Protein AF-0000000081381578 (afdb_homodimer)

Secondary structure (DSSP, 8-state):
--------TTEEE-TTS-EEEEEEPTT---EEEEEEESSHHHHHHHHHHHHHHHHGGG---SSGGGGGGS-HHHHTTS---HHHHHHHHHHHHHHHHHHHHHHHHHHHHHHHHHHHHSS--S--------------------/--------TTEEE-TTS-EEEEEEPTT---EEEEEEESSHHHHHHHHHHHHHHHHGGG---SSGGGGGGS-HHHHTTS---HHHHHHHHHHHHHHHHHHHHHHHHHHHHHHHHHHHHTT-----------------------

Foldseek 3Di:
DPPPPPDDPQWDADPVGDIDGDDDDPPPDPDQDQDDAPDVVLVQQLVQLLQCLQPNPPGDGPCNVPCVPPPSPVSVVNPDDSVNSSVVSNVSSVVVRVVVVVVVVVVVVVVVVVVVPPVPPDDDPPPCPPPPCPVPPPDPDD/DPPPPPDDPQWDADPVGDIDGDDDDPPPDPDQDQDDAPDVVLVQQLVQLLQCLQPNPPGDGPCNVPCVPPPSPVSVVNPDDSVNSSVVSNVSSVVVRVVVVVVVVVVVVVVVVVVVPVVPPDDDPDPPPPPPCVVPPVDPDD

Structure (mmCIF, N/CA/C/O backbone):
data_AF-0000000081381578-model_v1
#
loop_
_entity.id
_entity.type
_entity.pdbx_description
1 polymer 'Ethylene-responsive transcription factor ERF008'
#
loop_
_atom_site.group_PDB
_atom_site.id
_atom_site.type_symbol
_atom_site.label_atom_id
_atom_site.label_alt_id
_atom_site.label_comp_id
_atom_site.label_asym_id
_atom_site.label_entity_id
_atom_site.label_seq_id
_atom_site.pdbx_PDB_ins_code
_atom_site.Cartn_x
_atom_site.Cartn_y
_atom_site.Cartn_z
_atom_site.occupancy
_atom_site.B_iso_or_equiv
_atom_site.auth_seq_id
_atom_site.auth_comp_id
_atom_site.auth_asym_id
_atom_site.auth_atom_id
_atom_site.pdbx_PDB_model_num
ATOM 1 N N . MET A 1 1 ? -28.719 -23.094 -2.395 1 29.02 1 MET A N 1
ATOM 2 C CA . MET A 1 1 ? -27.625 -22.188 -2.672 1 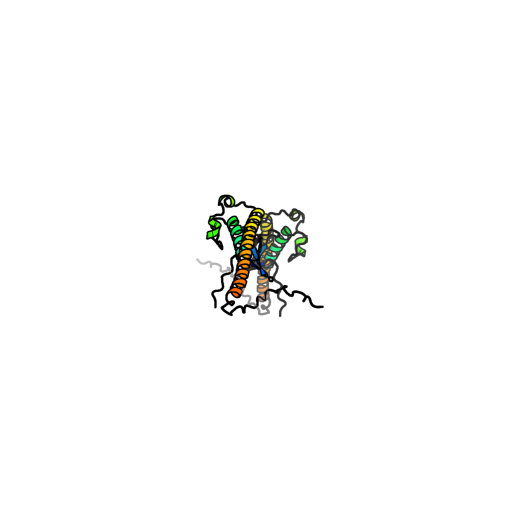29.02 1 MET A CA 1
ATOM 3 C C . MET A 1 1 ? -26.281 -22.922 -2.645 1 29.02 1 MET A C 1
ATOM 5 O O . MET A 1 1 ? -25.969 -23.594 -1.666 1 29.02 1 MET A O 1
ATOM 9 N N . GLU A 1 2 ? -25.859 -23.719 -3.621 1 36.91 2 GLU A N 1
ATOM 10 C CA . GLU A 1 2 ? -24.734 -24.641 -3.717 1 36.91 2 GLU A CA 1
ATOM 11 C C . GLU A 1 2 ? -23.469 -24.031 -3.127 1 36.91 2 GLU A C 1
ATOM 13 O O . GLU A 1 2 ? -23.219 -22.828 -3.27 1 36.91 2 GLU A O 1
ATOM 18 N N . GLY A 1 3 ? -23.031 -24.312 -1.981 1 39.12 3 GLY A N 1
ATOM 19 C CA . GLY A 1 3 ? -22.078 -23.75 -1.04 1 39.12 3 GLY A CA 1
ATOM 20 C C . GLY A 1 3 ? -20.859 -23.156 -1.714 1 39.12 3 GLY A C 1
ATOM 21 O O . GLY A 1 3 ? -20.125 -23.844 -2.418 1 39.12 3 GLY A O 1
ATOM 22 N N . GLY A 1 4 ? -20.891 -21.938 -2.174 1 42.47 4 GLY A N 1
ATOM 23 C CA . GLY A 1 4 ? -20.062 -21.188 -3.094 1 42.47 4 GLY A CA 1
ATOM 24 C C . GLY A 1 4 ? -18.578 -21.344 -2.822 1 42.47 4 GLY A C 1
ATOM 25 O O . GLY A 1 4 ? -18.141 -21.297 -1.67 1 42.47 4 GLY A O 1
ATOM 26 N N . GLU A 1 5 ? -17.906 -22.312 -3.422 1 50.47 5 GLU A N 1
ATOM 27 C CA . GLU A 1 5 ? -16.484 -22.609 -3.309 1 50.47 5 GLU A CA 1
ATOM 28 C C . GLU A 1 5 ? -15.672 -21.359 -2.99 1 50.47 5 GLU A C 1
ATOM 30 O O . GLU A 1 5 ? -15.82 -20.328 -3.65 1 50.47 5 GLU A O 1
ATOM 35 N N . ARG A 1 6 ? -15.492 -21.172 -1.777 1 58.53 6 ARG A N 1
ATOM 36 C CA . ARG A 1 6 ? -14.75 -20.016 -1.268 1 58.53 6 ARG A CA 1
ATOM 37 C C . ARG A 1 6 ? -13.523 -19.734 -2.131 1 58.53 6 ARG A C 1
ATOM 39 O O . ARG A 1 6 ? -12.703 -20.625 -2.371 1 58.53 6 ARG A O 1
ATOM 46 N N . PRO A 1 7 ? -13.57 -18.547 -2.732 1 78.56 7 PRO A N 1
ATOM 47 C CA . PRO A 1 7 ? -12.5 -18.141 -3.639 1 78.56 7 PRO A CA 1
ATOM 48 C C . PRO A 1 7 ? -11.117 -18.234 -3 1 78.56 7 PRO A C 1
ATOM 50 O O . PRO A 1 7 ? -10.977 -18.047 -1.788 1 78.56 7 PRO A O 1
ATOM 53 N N . TRP A 1 8 ? -10.172 -19.062 -3.502 1 92.88 8 TRP A N 1
ATOM 54 C CA . TRP A 1 8 ? -8.766 -19.078 -3.105 1 92.88 8 TRP A CA 1
ATOM 55 C C . TRP A 1 8 ? -8.258 -17.656 -2.861 1 92.88 8 TRP A C 1
ATOM 57 O O . TRP A 1 8 ? -8.633 -16.734 -3.578 1 92.88 8 TRP A O 1
ATOM 67 N N . LYS A 1 9 ? -7.531 -17.562 -1.708 1 94.5 9 LYS A N 1
ATOM 68 C CA . LYS A 1 9 ? -6.926 -16.281 -1.375 1 94.5 9 LYS A CA 1
ATOM 69 C C . LYS A 1 9 ? -5.898 -15.867 -2.424 1 94.5 9 LYS A C 1
ATOM 71 O O . LYS A 1 9 ? -5.141 -16.703 -2.922 1 94.5 9 LYS A O 1
ATOM 76 N N . GLY A 1 10 ? -5.926 -14.523 -2.699 1 96 10 GLY A N 1
ATOM 77 C CA . GLY A 1 10 ? -4.812 -13.938 -3.434 1 96 10 GLY A CA 1
ATOM 78 C C . GLY A 1 10 ? -4.941 -14.102 -4.938 1 96 10 GLY A C 1
ATOM 79 O O . GLY A 1 10 ? -3.996 -13.82 -5.676 1 96 10 GLY A O 1
ATOM 80 N N . ILE A 1 11 ? -6.121 -14.578 -5.363 1 96.56 11 ILE A N 1
ATOM 81 C CA . ILE A 1 11 ? -6.242 -14.812 -6.797 1 96.56 11 ILE A CA 1
ATOM 82 C C . ILE A 1 11 ? -7.5 -14.125 -7.328 1 96.56 11 ILE A C 1
ATOM 84 O O . ILE A 1 11 ? -8.43 -13.844 -6.566 1 96.56 11 ILE A O 1
ATOM 88 N N . ARG A 1 12 ? -7.484 -13.734 -8.516 1 96.25 12 ARG A N 1
ATOM 89 C CA . ARG A 1 12 ? -8.656 -13.211 -9.203 1 96.25 12 ARG A CA 1
ATOM 90 C C . ARG A 1 12 ? -8.695 -13.656 -10.656 1 96.25 12 ARG A C 1
ATOM 92 O O . ARG A 1 12 ? -7.648 -13.906 -11.266 1 96.25 12 ARG A O 1
ATOM 99 N N . MET A 1 13 ? -9.859 -13.711 -11.109 1 94.44 13 MET A N 1
ATOM 100 C CA . MET A 1 13 ? -10.031 -14.086 -12.508 1 94.44 13 MET A CA 1
ATOM 101 C C . MET A 1 13 ? -10.227 -12.852 -13.383 1 94.44 13 MET A C 1
ATOM 103 O O . MET A 1 13 ? -11.039 -11.977 -13.055 1 94.44 13 MET A O 1
ATOM 107 N N . ARG A 1 14 ? -9.438 -12.844 -14.438 1 96.06 14 ARG A N 1
ATOM 108 C CA . ARG A 1 14 ? -9.602 -11.789 -15.438 1 96.06 14 ARG A CA 1
ATOM 109 C C . ARG A 1 14 ? -10.797 -12.078 -16.344 1 96.06 14 ARG A C 1
ATOM 111 O O . ARG A 1 14 ? -11.297 -13.203 -16.375 1 96.06 14 ARG A O 1
ATOM 118 N N . LYS A 1 15 ? -11.227 -11.039 -17.031 1 94.94 15 LYS A N 1
ATOM 119 C CA . LYS A 1 15 ? -12.414 -11.133 -17.875 1 94.94 15 LYS A CA 1
ATOM 120 C C . LYS A 1 15 ? -12.242 -12.211 -18.938 1 94.94 15 LYS A C 1
ATOM 122 O O . LYS A 1 15 ? -13.211 -12.875 -19.312 1 94.94 15 LYS A O 1
ATOM 127 N N . TRP A 1 16 ? -11.094 -12.422 -19.359 1 95.25 16 TRP A N 1
ATOM 128 C CA . TRP A 1 16 ? -10.828 -13.352 -20.453 1 95.25 16 TRP A CA 1
ATOM 129 C C . TRP A 1 16 ? -10.5 -14.742 -19.922 1 95.25 16 TRP A C 1
ATOM 131 O O . TRP A 1 16 ? -10.07 -15.617 -20.672 1 95.25 16 TRP A O 1
ATOM 141 N N . GLY A 1 17 ? -10.492 -15.039 -18.594 1 93.25 17 GLY A N 1
ATOM 142 C CA . GLY A 1 17 ? -10.5 -16.391 -18.062 1 93.25 17 GLY A CA 1
ATOM 143 C C . GLY A 1 17 ? -9.211 -16.766 -17.375 1 93.25 17 GLY A C 1
ATOM 144 O O . GLY A 1 17 ? -9.141 -17.812 -16.703 1 93.25 17 GLY A O 1
ATOM 145 N N . LYS A 1 18 ? -8.258 -15.953 -17.484 1 96.19 18 LYS A N 1
ATOM 146 C CA . LYS A 1 18 ? -7 -16.25 -16.797 1 96.19 18 LYS A CA 1
ATOM 147 C C . LYS A 1 18 ? -7.086 -15.891 -15.312 1 96.19 18 LYS A C 1
ATOM 149 O O . LYS A 1 18 ? -7.852 -15 -14.922 1 96.19 18 LYS A O 1
ATOM 154 N N . TRP A 1 19 ? -6.34 -16.594 -14.578 1 96.94 19 TRP A N 1
ATOM 155 C CA . TRP A 1 19 ? -6.27 -16.375 -13.141 1 96.94 19 TRP A CA 1
ATOM 156 C C . TRP A 1 19 ? -4.973 -15.664 -12.766 1 96.94 19 TRP A C 1
ATOM 158 O O . TRP A 1 19 ? -3.893 -16.047 -13.219 1 96.94 19 TRP A O 1
ATOM 168 N N . VAL A 1 20 ? -5.141 -14.711 -12 1 97.94 20 VAL A N 1
ATOM 169 C CA . VAL A 1 20 ? -3.971 -13.938 -11.594 1 97.94 20 VAL A CA 1
ATOM 170 C C . VAL A 1 20 ? -3.77 -14.055 -10.086 1 97.94 20 VAL A C 1
ATOM 172 O O . VAL A 1 20 ? -4.738 -14.078 -9.328 1 97.94 20 VAL A O 1
ATOM 175 N N . ALA A 1 21 ? -2.496 -14.195 -9.734 1 98.19 21 ALA A N 1
ATOM 176 C CA . ALA A 1 21 ? -2.127 -14.195 -8.32 1 98.19 21 ALA A CA 1
ATOM 177 C C . ALA A 1 21 ? -1.317 -12.953 -7.969 1 98.19 21 ALA A C 1
ATOM 179 O O . ALA A 1 21 ? -0.452 -12.523 -8.734 1 98.19 21 ALA A O 1
ATOM 180 N N . GLU A 1 22 ? -1.631 -12.305 -6.863 1 96 22 GLU A N 1
ATOM 181 C CA . GLU A 1 22 ? -0.909 -11.148 -6.344 1 96 22 GLU A CA 1
ATOM 182 C C . GLU A 1 22 ? -0.953 -11.102 -4.82 1 96 22 GLU A C 1
ATOM 184 O O . GLU A 1 22 ? -1.813 -11.734 -4.199 1 96 22 GLU A O 1
ATOM 189 N N . ILE A 1 23 ? 0.057 -10.445 -4.25 1 92.69 23 ILE A N 1
ATOM 190 C CA . ILE A 1 23 ? 0.079 -10.305 -2.799 1 92.69 23 ILE A CA 1
ATOM 191 C C . ILE A 1 23 ? 0.685 -8.953 -2.42 1 92.69 23 ILE A C 1
ATOM 193 O O . ILE A 1 23 ? 1.605 -8.469 -3.082 1 92.69 23 ILE A O 1
ATOM 197 N N . ARG A 1 24 ? 0.158 -8.406 -1.417 1 86.81 24 ARG A N 1
ATOM 198 C CA . ARG A 1 24 ? 0.747 -7.188 -0.87 1 86.81 24 ARG A CA 1
ATOM 199 C C . ARG A 1 24 ? 1.838 -7.512 0.144 1 86.81 24 ARG A C 1
ATOM 201 O O . ARG A 1 24 ? 1.693 -8.445 0.941 1 86.81 24 ARG A O 1
ATOM 208 N N . GLU A 1 25 ? 3.006 -6.863 -0.066 1 79.25 25 GLU A N 1
ATOM 209 C CA . GLU A 1 25 ? 4.074 -7.035 0.913 1 79.25 25 GLU A CA 1
ATOM 210 C C . GLU A 1 25 ? 3.617 -6.629 2.309 1 79.25 25 GLU A C 1
ATOM 212 O O . GLU A 1 25 ? 3.092 -5.527 2.5 1 79.25 25 GLU A O 1
ATOM 217 N N . PRO A 1 26 ? 3.877 -7.695 3.152 1 68.88 26 PRO A N 1
ATOM 218 C CA . PRO A 1 26 ? 3.498 -7.348 4.523 1 68.88 26 PRO A CA 1
ATOM 219 C C . PRO A 1 26 ? 4.391 -6.266 5.125 1 68.88 26 PRO A C 1
ATOM 221 O O . PRO A 1 26 ? 5.574 -6.172 4.781 1 68.88 26 PRO A O 1
ATOM 224 N N . ASN A 1 27 ? 3.949 -5.473 5.973 1 62.81 27 ASN A N 1
ATOM 225 C CA . ASN A 1 27 ? 4.676 -4.492 6.773 1 62.81 27 ASN A CA 1
ATOM 226 C C . ASN A 1 27 ? 5.191 -3.342 5.918 1 62.81 27 ASN A C 1
ATOM 228 O O . ASN A 1 27 ? 5.984 -2.523 6.383 1 62.81 27 ASN A O 1
ATOM 232 N N . LYS A 1 28 ? 5.223 -3.533 4.613 1 66.25 28 LYS A N 1
ATOM 233 C CA . LYS A 1 28 ? 5.586 -2.361 3.82 1 66.25 28 LYS A CA 1
ATOM 234 C C . LYS A 1 28 ? 4.461 -1.329 3.818 1 66.25 28 LYS A C 1
ATOM 236 O O . LYS A 1 28 ? 3.447 -1.511 3.143 1 66.25 28 LYS A O 1
ATOM 241 N N . ARG A 1 29 ? 4.359 -0.796 4.969 1 64.62 29 ARG A N 1
ATOM 242 C CA . ARG A 1 29 ? 3.344 0.248 5.074 1 64.62 29 ARG A CA 1
ATOM 243 C C . ARG A 1 29 ? 3.639 1.396 4.117 1 64.62 29 ARG A C 1
ATOM 245 O O . ARG A 1 29 ? 4.754 1.916 4.086 1 64.62 29 ARG A O 1
ATOM 252 N N . SER A 1 30 ? 2.699 1.463 3.17 1 77.5 30 SER A N 1
ATOM 253 C CA . SER A 1 30 ? 2.896 2.557 2.225 1 77.5 30 SER A CA 1
ATOM 254 C C . SER A 1 30 ? 2.162 3.814 2.676 1 77.5 30 SER A C 1
ATOM 256 O O . SER A 1 30 ? 2.305 4.879 2.066 1 77.5 30 SER A O 1
ATOM 258 N N . ARG A 1 31 ? 1.486 3.637 3.883 1 86.38 31 ARG A N 1
ATOM 259 C CA . ARG A 1 31 ? 0.701 4.789 4.32 1 86.38 31 ARG A CA 1
ATOM 260 C C . ARG A 1 31 ? 1.474 5.625 5.332 1 86.38 31 ARG A C 1
ATOM 262 O O . ARG A 1 31 ? 2.08 5.086 6.258 1 86.38 31 ARG A O 1
ATOM 269 N N . ILE A 1 32 ? 1.538 6.918 5.117 1 90.31 32 ILE A N 1
ATOM 270 C CA . ILE A 1 32 ? 2.117 7.875 6.055 1 90.31 32 ILE A CA 1
ATOM 271 C C . ILE A 1 32 ? 1.003 8.617 6.789 1 90.31 32 ILE A C 1
ATOM 273 O O . ILE A 1 32 ? 0.157 9.258 6.164 1 90.31 32 ILE A O 1
ATOM 277 N N . TRP A 1 33 ? 1.033 8.383 8.078 1 94.75 33 TRP A N 1
ATOM 278 C CA . TRP A 1 33 ? 0.137 9.141 8.945 1 94.75 33 TRP A CA 1
ATOM 279 C C . TRP A 1 33 ? 0.6 10.586 9.078 1 94.75 33 TRP A C 1
ATOM 281 O O . TRP A 1 33 ? 1.759 10.852 9.406 1 94.75 33 TRP A O 1
ATOM 291 N N . LEU A 1 34 ? -0.304 11.555 8.891 1 97.69 34 LEU A N 1
ATOM 292 C CA . LEU A 1 34 ? 0.104 12.953 8.836 1 97.69 34 LEU A CA 1
ATOM 293 C C . LEU A 1 34 ? -0.538 13.742 9.969 1 97.69 34 LEU A C 1
ATOM 295 O O . LEU A 1 34 ? -0.382 14.969 10.047 1 97.69 34 LEU A O 1
ATOM 299 N N . GLY A 1 35 ? -1.452 13.102 10.828 1 97.31 35 GLY A N 1
ATOM 300 C CA . GLY A 1 35 ? -1.968 13.773 12.008 1 97.31 35 GLY A CA 1
ATOM 301 C C . GLY A 1 35 ? -3.479 13.922 12 1 97.31 35 GLY A C 1
ATOM 302 O O . GLY A 1 35 ? -4.133 13.586 11.008 1 97.31 35 GLY A O 1
ATOM 303 N N . SER A 1 36 ? -3.93 14.344 13.117 1 98.19 36 SER A N 1
ATOM 304 C CA . SER A 1 36 ? -5.336 14.648 13.352 1 98.19 36 SER A CA 1
ATOM 305 C C . SER A 1 36 ? -5.531 16.109 13.727 1 98.19 36 SER A C 1
ATOM 307 O O . SER A 1 36 ? -4.719 16.688 14.453 1 98.19 36 SER A O 1
ATOM 309 N N . TYR A 1 37 ? -6.625 16.641 13.219 1 98.19 37 TYR A N 1
ATOM 310 C CA . TYR A 1 37 ? -6.824 18.078 13.367 1 98.19 37 TYR A CA 1
ATOM 311 C C . TYR A 1 37 ? -8.289 18.406 13.625 1 98.19 37 TYR A C 1
ATOM 313 O O . TYR A 1 37 ? -9.172 17.594 13.328 1 98.19 37 TYR A O 1
ATOM 321 N N . SER A 1 38 ? -8.516 19.625 14.102 1 97.12 38 SER A N 1
ATOM 322 C CA . SER A 1 38 ? -9.867 20.078 14.383 1 97.12 38 SER A CA 1
ATOM 323 C C . SER A 1 38 ? -10.539 20.641 13.133 1 97.12 38 SER A C 1
ATOM 325 O O . SER A 1 38 ? -11.766 20.641 13.023 1 97.12 38 SER A O 1
ATOM 327 N N . THR A 1 39 ? -9.742 21.062 12.141 1 96.5 39 THR A N 1
ATOM 328 C CA . THR A 1 39 ? -10.281 21.719 10.953 1 96.5 39 THR A CA 1
ATOM 329 C C . THR A 1 39 ? -9.836 20.984 9.688 1 96.5 39 THR A C 1
ATOM 331 O O . THR A 1 39 ? -8.703 20.5 9.617 1 96.5 39 THR A O 1
ATOM 334 N N . PRO A 1 40 ? -10.672 20.953 8.688 1 96.69 40 PRO A N 1
ATOM 335 C CA . PRO A 1 40 ? -10.289 20.281 7.441 1 96.69 40 PRO A CA 1
ATOM 336 C C . PRO A 1 40 ? -9.164 21 6.707 1 96.69 40 PRO A C 1
ATOM 338 O O . PRO A 1 40 ? -8.344 20.359 6.039 1 96.69 40 PRO A O 1
ATOM 341 N N . VAL A 1 41 ? -9.109 22.25 6.898 1 96.56 41 VAL A N 1
ATOM 342 C CA . VAL A 1 41 ? -8.078 23.031 6.223 1 96.56 41 VAL A CA 1
ATOM 343 C C . VAL A 1 41 ? -6.699 22.641 6.754 1 96.56 41 VAL A C 1
ATOM 345 O O . VAL A 1 41 ? -5.758 22.469 5.98 1 96.56 41 VAL A O 1
ATOM 348 N N . ALA A 1 42 ? -6.68 22.547 8.062 1 97.88 42 ALA A N 1
ATOM 349 C CA . ALA A 1 42 ? -5.418 22.141 8.672 1 97.88 42 ALA A CA 1
ATOM 350 C C . ALA A 1 42 ? -4.988 20.766 8.172 1 97.88 42 ALA A C 1
ATOM 352 O O . ALA A 1 42 ? -3.826 20.562 7.812 1 97.88 42 ALA A O 1
ATOM 353 N N . ALA A 1 43 ? -5.891 19.875 8.078 1 98.38 43 ALA A N 1
ATOM 354 C CA . ALA A 1 43 ? -5.613 18.531 7.57 1 98.38 43 ALA A CA 1
ATOM 355 C C . ALA A 1 43 ? -5.18 18.594 6.109 1 98.38 43 ALA A C 1
ATOM 357 O O . ALA A 1 43 ? -4.238 17.891 5.711 1 98.38 43 ALA A O 1
ATOM 358 N N . ALA A 1 44 ? -5.812 19.344 5.355 1 97.75 44 ALA A N 1
ATOM 359 C CA . ALA A 1 44 ? -5.508 19.469 3.932 1 97.75 44 ALA A CA 1
ATOM 360 C C . ALA A 1 44 ? -4.117 20.062 3.715 1 97.75 44 ALA A C 1
ATOM 362 O O . ALA A 1 44 ? -3.393 19.641 2.811 1 97.75 44 ALA A O 1
ATOM 363 N N . ARG A 1 45 ? -3.814 20.953 4.543 1 96.56 45 ARG A N 1
ATOM 364 C CA . ARG A 1 45 ? -2.492 21.547 4.41 1 96.56 45 ARG A CA 1
ATOM 365 C C . ARG A 1 45 ? -1.397 20.578 4.816 1 96.56 45 ARG A C 1
ATOM 367 O O . ARG A 1 45 ? -0.316 20.562 4.227 1 96.56 45 ARG A O 1
ATOM 374 N N . ALA A 1 46 ? -1.704 19.875 5.875 1 97.06 46 ALA A N 1
ATOM 375 C CA . ALA A 1 46 ? -0.772 18.797 6.23 1 97.06 46 ALA A CA 1
ATOM 376 C C . ALA A 1 46 ? -0.571 17.844 5.062 1 97.06 46 ALA A C 1
ATOM 378 O O . ALA A 1 46 ? 0.562 17.484 4.73 1 97.06 46 ALA A O 1
ATOM 379 N N . TYR A 1 47 ? -1.581 17.453 4.367 1 97.12 47 TYR A N 1
ATOM 380 C CA . TYR A 1 47 ? -1.532 16.578 3.211 1 97.12 47 TYR A CA 1
ATOM 381 C C . TYR A 1 47 ? -0.72 17.203 2.082 1 97.12 47 TYR A C 1
ATOM 383 O O . TYR A 1 47 ? 0.156 16.547 1.506 1 97.12 47 TYR A O 1
ATOM 391 N N . ASP A 1 48 ? -0.978 18.406 1.835 1 95.19 48 ASP A N 1
ATOM 392 C CA . ASP A 1 48 ? -0.268 19.094 0.763 1 95.19 48 ASP A CA 1
ATOM 393 C C . ASP A 1 48 ? 1.234 19.141 1.032 1 95.19 48 ASP A C 1
ATOM 395 O O . ASP A 1 48 ? 2.039 18.969 0.111 1 95.19 48 ASP A O 1
ATOM 399 N N . THR A 1 49 ? 1.539 19.375 2.234 1 93.38 49 THR A N 1
ATOM 400 C CA . THR A 1 49 ? 2.947 19.406 2.615 1 93.38 49 THR A CA 1
ATOM 401 C C . THR A 1 49 ? 3.621 18.078 2.32 1 93.38 49 THR A C 1
ATOM 403 O O . THR A 1 49 ? 4.707 18.031 1.739 1 93.38 49 THR A O 1
ATOM 406 N N . ALA A 1 50 ? 2.941 17.078 2.686 1 93.25 50 ALA A N 1
ATOM 407 C CA . ALA A 1 50 ? 3.496 15.742 2.441 1 93.25 50 ALA A CA 1
ATOM 408 C C . ALA A 1 50 ? 3.592 15.453 0.946 1 93.25 50 ALA A C 1
ATOM 410 O O . ALA A 1 50 ? 4.605 14.938 0.472 1 93.25 50 ALA A O 1
ATOM 411 N N . VAL A 1 51 ? 2.562 15.828 0.231 1 91.31 51 VAL A N 1
ATOM 412 C CA . VAL A 1 51 ? 2.527 15.586 -1.207 1 91.31 51 VAL A CA 1
ATOM 413 C C . VAL A 1 51 ? 3.686 16.312 -1.885 1 91.31 51 VAL A C 1
ATOM 415 O O . VAL A 1 51 ? 4.336 15.766 -2.777 1 91.31 51 VAL A O 1
ATOM 418 N N . PHE A 1 52 ? 3.873 17.438 -1.452 1 89.31 52 PHE A N 1
ATOM 419 C CA . PHE A 1 52 ? 4.926 18.25 -2.039 1 89.31 52 PHE A CA 1
ATOM 420 C C . PHE A 1 52 ? 6.289 17.594 -1.869 1 89.31 52 PHE A C 1
ATOM 422 O O . PHE A 1 52 ? 7.086 17.547 -2.807 1 89.31 52 PHE A O 1
ATOM 429 N N . PHE A 1 53 ? 6.508 17.047 -0.741 1 88.06 53 PHE A N 1
ATOM 430 C CA . PHE A 1 53 ? 7.801 16.438 -0.469 1 88.06 53 PHE A CA 1
ATOM 431 C C . PHE A 1 53 ? 7.914 15.086 -1.157 1 88.06 53 PHE A C 1
ATOM 433 O O . PHE A 1 53 ? 9.016 14.656 -1.52 1 88.06 53 PHE A O 1
ATOM 440 N N . LEU A 1 54 ? 6.801 14.492 -1.361 1 86.19 54 LEU A N 1
ATOM 441 C CA . LEU A 1 54 ? 6.82 13.164 -1.956 1 86.19 54 LEU A CA 1
ATOM 442 C C . LEU A 1 54 ? 6.879 13.242 -3.477 1 86.19 54 LEU A C 1
ATOM 444 O O . LEU A 1 54 ? 7.508 12.406 -4.129 1 86.19 54 LEU A O 1
ATOM 448 N N . ARG A 1 55 ? 6.164 14.289 -4.07 1 84.19 55 ARG A N 1
ATOM 449 C CA . ARG A 1 55 ? 5.965 14.297 -5.516 1 84.19 55 ARG A CA 1
ATOM 450 C C . ARG A 1 55 ? 6.641 15.508 -6.152 1 84.19 55 ARG A C 1
ATOM 452 O O . ARG A 1 55 ? 6.793 15.57 -7.371 1 84.19 55 ARG A O 1
ATOM 459 N N . GLY A 1 56 ? 6.922 16.438 -5.359 1 80.5 56 GLY A N 1
ATOM 460 C CA . GLY A 1 56 ? 7.656 17.578 -5.867 1 80.5 56 GLY A CA 1
ATOM 461 C C . GLY A 1 56 ? 6.758 18.625 -6.5 1 80.5 56 GLY A C 1
ATOM 462 O O . GLY A 1 56 ? 5.582 18.734 -6.156 1 80.5 56 GLY A O 1
ATOM 463 N N . ARG A 1 57 ? 7.352 19.5 -7.441 1 75.69 57 ARG A N 1
ATOM 464 C CA . ARG A 1 57 ? 6.738 20.703 -7.996 1 75.69 57 ARG A CA 1
ATOM 465 C C . ARG A 1 57 ? 5.559 20.344 -8.898 1 75.69 57 ARG A C 1
ATOM 467 O O . ARG A 1 57 ? 4.629 21.141 -9.047 1 75.69 57 ARG A O 1
ATOM 474 N N . GLY A 1 58 ? 5.5 19.078 -9.312 1 79.38 58 GLY A N 1
ATOM 475 C CA . GLY A 1 58 ? 4.398 18.719 -10.188 1 79.38 58 GLY A CA 1
ATOM 476 C C . GLY A 1 58 ? 3.219 18.125 -9.445 1 79.38 58 GLY A C 1
ATOM 477 O O . GLY A 1 58 ? 2.232 17.703 -10.055 1 79.38 58 GLY A O 1
ATOM 478 N N . ALA A 1 59 ? 3.291 18.297 -8.156 1 84.94 59 ALA A N 1
ATOM 479 C CA . ALA A 1 59 ? 2.248 17.688 -7.344 1 84.94 59 ALA A CA 1
ATOM 480 C C . ALA A 1 59 ? 0.944 18.469 -7.434 1 84.94 59 ALA A C 1
ATOM 482 O O . ALA A 1 59 ? 0.958 19.703 -7.504 1 84.94 59 ALA A O 1
ATOM 483 N N . ARG A 1 60 ? -0.123 17.766 -7.492 1 88.81 60 ARG A N 1
ATOM 484 C CA . ARG A 1 60 ? -1.447 18.375 -7.391 1 88.81 60 ARG A CA 1
ATOM 485 C C . ARG A 1 60 ? -1.839 18.594 -5.934 1 88.81 60 ARG A C 1
ATOM 487 O O . ARG A 1 60 ? -2.01 17.641 -5.18 1 88.81 60 ARG A O 1
ATOM 494 N N . LEU A 1 61 ? -1.956 19.828 -5.609 1 92.81 61 LEU A N 1
ATOM 495 C CA . LEU A 1 61 ? -2.16 20.203 -4.215 1 92.81 61 LEU A CA 1
ATOM 496 C C . LEU A 1 61 ? -3.553 20.781 -4.004 1 92.81 61 LEU A C 1
ATOM 498 O O . LEU A 1 61 ? -4.172 21.281 -4.949 1 92.81 61 LEU A O 1
ATOM 502 N N . ASN A 1 62 ? -4.027 20.672 -2.742 1 95.12 62 ASN A N 1
ATOM 503 C CA . ASN A 1 62 ? -5.273 21.328 -2.367 1 95.12 62 ASN A CA 1
ATOM 504 C C . ASN A 1 62 ? -5.137 22.844 -2.377 1 95.12 62 ASN A C 1
ATOM 506 O O . ASN A 1 62 ? -6.078 23.547 -2.74 1 95.12 62 ASN A O 1
ATOM 510 N N . PHE A 1 63 ? -3.982 23.328 -1.982 1 93.19 63 PHE A N 1
ATOM 511 C CA . PHE A 1 63 ? -3.689 24.75 -1.916 1 93.19 63 PHE A CA 1
ATOM 512 C C . PHE A 1 63 ? -2.402 25.078 -2.664 1 93.19 63 PHE A C 1
ATOM 514 O O . PHE A 1 63 ? -1.398 25.453 -2.051 1 93.19 63 PHE A O 1
ATOM 521 N N . PRO A 1 64 ? -2.406 25.047 -3.955 1 89.44 64 PRO A N 1
ATOM 522 C CA . PRO A 1 64 ? -1.177 25.234 -4.727 1 89.44 64 PRO A CA 1
ATOM 523 C C . PRO A 1 64 ? -0.556 26.625 -4.508 1 89.44 64 PRO A C 1
ATOM 525 O O . PRO A 1 64 ? 0.665 26.766 -4.594 1 89.44 64 PRO A O 1
ATOM 528 N N . GLU A 1 65 ? -1.345 27.562 -4.227 1 85.31 65 GLU A N 1
ATOM 529 C CA . GLU A 1 65 ? -0.868 28.938 -4.09 1 85.31 65 GLU A CA 1
ATOM 530 C C . GLU A 1 65 ? -0.022 29.109 -2.828 1 85.31 65 GLU A C 1
ATOM 532 O O . GLU A 1 65 ? 0.795 30.016 -2.74 1 85.31 65 GLU A O 1
ATOM 537 N N . GLU A 1 66 ? -0.198 28.219 -1.883 1 80.25 66 GLU A N 1
ATOM 538 C CA . GLU A 1 66 ? 0.491 28.344 -0.603 1 80.25 66 GLU A CA 1
ATOM 539 C C . GLU A 1 66 ? 1.866 27.688 -0.645 1 80.25 66 GLU A C 1
ATOM 541 O O . GLU A 1 66 ? 2.723 27.969 0.197 1 80.25 66 GLU A O 1
ATOM 546 N N . MET A 1 67 ? 2.16 26.766 -1.372 1 71 67 MET A N 1
ATOM 547 C CA . MET A 1 67 ? 3.412 26.016 -1.344 1 71 67 MET A CA 1
ATOM 548 C C . MET A 1 67 ? 4.469 26.688 -2.213 1 71 67 MET A C 1
ATOM 550 O O . MET A 1 67 ? 5.637 26.281 -2.201 1 71 67 MET A O 1
ATOM 554 N N . ALA A 1 68 ? 4.133 27.625 -2.861 1 61.19 68 ALA A N 1
ATOM 555 C CA . ALA A 1 68 ? 5.125 28.391 -3.621 1 61.19 68 ALA A CA 1
ATOM 556 C C . ALA A 1 68 ? 6.246 28.875 -2.715 1 61.19 68 ALA A C 1
ATOM 558 O O . ALA A 1 68 ? 7.371 29.109 -3.174 1 61.19 68 ALA A O 1
ATOM 559 N N . ALA A 1 69 ? 6 28.938 -1.405 1 55.97 69 ALA A N 1
ATOM 560 C CA . ALA A 1 69 ? 7.016 29.5 -0.517 1 55.97 69 ALA A CA 1
ATOM 561 C C . ALA A 1 69 ? 7.93 28.406 0.029 1 55.97 69 ALA A C 1
ATOM 563 O O . ALA A 1 69 ? 8.953 28.688 0.652 1 55.97 69 ALA A O 1
ATOM 564 N N . ILE A 1 70 ? 7.48 27.172 0.008 1 56.97 70 ILE A N 1
ATOM 565 C CA . ILE A 1 70 ? 8.305 26.141 0.611 1 56.97 70 ILE A CA 1
ATOM 566 C C . ILE A 1 70 ? 9.578 25.938 -0.212 1 56.97 70 ILE A C 1
ATOM 568 O O . ILE A 1 70 ? 9.523 25.906 -1.444 1 56.97 70 ILE A O 1
ATOM 572 N N . ASP A 1 71 ? 10.672 26.344 0.359 1 53.94 71 ASP A N 1
ATOM 573 C CA . ASP A 1 71 ? 12 26.312 -0.243 1 53.94 71 ASP A CA 1
ATOM 574 C C . ASP A 1 71 ? 12.266 24.953 -0.898 1 53.94 71 ASP A C 1
ATOM 576 O O . ASP A 1 71 ? 12.086 23.906 -0.27 1 53.94 71 ASP A O 1
ATOM 580 N N . GLU A 1 72 ? 12.188 24.922 -2.125 1 53.59 72 GLU A N 1
ATOM 581 C CA . GLU A 1 72 ? 12.516 23.891 -3.107 1 53.59 72 GLU A CA 1
ATOM 582 C C . GLU A 1 72 ? 13.711 23.062 -2.662 1 53.59 72 GLU A C 1
ATOM 584 O O . GLU A 1 72 ? 13.852 21.891 -3.049 1 53.59 72 GLU A O 1
ATOM 589 N N . GLU A 1 73 ? 14.531 23.781 -1.976 1 54.56 73 GLU A N 1
ATOM 590 C CA . GLU A 1 73 ? 15.789 23.078 -1.729 1 54.56 73 GLU A CA 1
ATOM 591 C C . GLU A 1 73 ? 15.578 21.812 -0.92 1 54.56 73 GLU A C 1
ATOM 593 O O . GLU A 1 73 ? 16.312 20.828 -1.083 1 54.56 73 GLU A O 1
ATOM 598 N N . ALA A 1 74 ? 14.719 21.859 0.024 1 52.94 74 ALA A N 1
ATOM 599 C CA . ALA A 1 74 ? 14.57 20.688 0.869 1 52.94 74 ALA A CA 1
ATOM 600 C C . ALA A 1 74 ? 13.945 19.531 0.092 1 52.94 74 ALA A C 1
ATOM 602 O O . ALA A 1 74 ? 14.164 18.359 0.417 1 52.94 74 ALA A O 1
ATOM 603 N N . VAL A 1 75 ? 13.125 19.859 -0.865 1 54.94 75 VAL A N 1
ATOM 604 C CA . VAL A 1 75 ? 12.367 18.859 -1.613 1 54.94 75 VAL A CA 1
ATOM 605 C C . VAL A 1 75 ? 13.281 18.156 -2.611 1 54.94 75 VAL A C 1
ATOM 607 O O . VAL A 1 75 ? 13.094 16.969 -2.898 1 54.94 75 VAL A O 1
ATOM 610 N N . LEU A 1 76 ? 14.188 19 -3.076 1 50.06 76 LEU A N 1
ATOM 611 C CA . LEU A 1 76 ? 14.906 18.562 -4.266 1 50.06 76 LEU A CA 1
ATOM 612 C C . LEU A 1 76 ? 15.57 17.203 -4.027 1 50.06 76 LEU A C 1
ATOM 614 O O . LEU A 1 76 ? 15.898 16.484 -4.977 1 50.06 76 LEU A O 1
ATOM 618 N N . ASP A 1 77 ? 15.938 17.016 -2.854 1 49.84 77 ASP A N 1
ATOM 619 C CA . ASP A 1 77 ? 16.734 15.797 -2.906 1 49.84 77 ASP A CA 1
ATOM 620 C C . ASP A 1 77 ? 15.859 14.562 -2.699 1 49.84 77 ASP A C 1
ATOM 622 O O . ASP A 1 77 ? 16.375 13.461 -2.502 1 49.84 77 ASP A O 1
ATOM 626 N N . GLY A 1 78 ? 14.641 14.633 -3.094 1 52.59 78 GLY A N 1
ATOM 627 C CA . GLY A 1 78 ? 13.773 13.469 -3.207 1 52.59 78 GLY A CA 1
ATOM 628 C C . GLY A 1 78 ? 13.852 12.555 -2.004 1 52.59 78 GLY A C 1
ATOM 629 O O . GLY A 1 78 ? 13.133 11.555 -1.933 1 52.59 78 GLY A O 1
ATOM 630 N N . ASP A 1 79 ? 14.93 12.656 -1.216 1 58.81 79 ASP A N 1
ATOM 631 C CA . ASP A 1 79 ? 15.188 11.602 -0.246 1 58.81 79 ASP A CA 1
ATOM 632 C C . ASP A 1 79 ? 14.719 12.008 1.149 1 58.81 79 ASP A C 1
ATOM 634 O O . ASP A 1 79 ? 15.359 11.672 2.148 1 58.81 79 ASP A O 1
ATOM 638 N N . ALA A 1 80 ? 13.578 12.773 1.128 1 70.88 80 ALA A N 1
ATOM 639 C CA . ALA A 1 80 ? 13.188 13.023 2.514 1 70.88 80 ALA A CA 1
ATOM 640 C C . ALA A 1 80 ? 12.602 11.766 3.15 1 70.88 80 ALA A C 1
ATOM 642 O O . ALA A 1 80 ? 11.773 11.086 2.539 1 70.88 80 ALA A O 1
ATOM 643 N N . SER A 1 81 ? 13.164 11.438 4.277 1 82.44 81 SER A N 1
ATOM 644 C CA . SER A 1 81 ? 12.641 10.289 5.023 1 82.44 81 SER A CA 1
ATOM 645 C C . SER A 1 81 ? 11.172 10.492 5.391 1 82.44 81 SER A C 1
ATOM 647 O O . SER A 1 81 ? 10.695 11.625 5.461 1 82.44 81 SER A O 1
ATOM 649 N N . THR A 1 82 ? 10.508 9.469 5.406 1 85.19 82 THR A N 1
ATOM 650 C CA . THR A 1 82 ? 9.109 9.492 5.824 1 85.19 82 THR A CA 1
ATOM 651 C C . THR A 1 82 ? 8.961 10.211 7.164 1 85.19 82 THR A C 1
ATOM 653 O O . THR A 1 82 ? 7.969 10.906 7.391 1 85.19 82 THR A O 1
ATOM 656 N N . ALA A 1 83 ? 9.945 10.094 7.996 1 88.19 83 ALA A N 1
ATOM 657 C CA . ALA A 1 83 ? 9.914 10.75 9.297 1 88.19 83 ALA A CA 1
ATOM 658 C C . ALA A 1 83 ? 9.945 12.273 9.148 1 88.19 83 ALA A C 1
ATOM 660 O O . ALA A 1 83 ? 9.219 12.984 9.844 1 88.19 83 ALA A O 1
ATOM 661 N N . PHE A 1 84 ? 10.805 12.719 8.281 1 89.5 84 PHE A N 1
ATOM 662 C CA . PHE A 1 84 ? 10.914 14.148 8.039 1 89.5 84 PHE A CA 1
ATOM 663 C C . PHE A 1 84 ? 9.617 14.703 7.469 1 89.5 84 PHE A C 1
ATOM 665 O O . PHE A 1 84 ? 9.125 15.742 7.914 1 89.5 84 PHE A O 1
ATOM 672 N N . ILE A 1 85 ? 9.047 14.031 6.547 1 91.25 85 ILE A N 1
ATOM 673 C CA . ILE A 1 85 ? 7.812 14.445 5.887 1 91.25 85 ILE A CA 1
ATOM 674 C C . ILE A 1 85 ? 6.68 14.523 6.906 1 91.25 85 ILE A C 1
ATOM 676 O O . ILE A 1 85 ? 5.922 15.492 6.934 1 91.25 85 ILE A O 1
ATOM 680 N N . ARG A 1 86 ? 6.617 13.5 7.738 1 93.5 86 ARG A N 1
ATOM 681 C CA . ARG A 1 86 ? 5.59 13.469 8.773 1 93.5 86 ARG A CA 1
ATOM 682 C C . ARG A 1 86 ? 5.727 14.656 9.719 1 93.5 86 ARG A C 1
ATOM 684 O O . ARG A 1 86 ? 4.746 15.336 10.008 1 93.5 86 ARG A O 1
ATOM 691 N N . ARG A 1 87 ? 6.895 14.891 10.094 1 93.88 87 ARG A N 1
ATOM 692 C CA . ARG A 1 87 ? 7.148 15.984 11.031 1 93.88 87 ARG A CA 1
ATOM 693 C C . ARG A 1 87 ? 6.746 17.328 10.43 1 93.88 87 ARG A C 1
ATOM 695 O O . ARG A 1 87 ? 6.062 18.125 11.07 1 93.88 87 ARG A O 1
ATOM 702 N N . LYS A 1 88 ? 7.184 17.5 9.234 1 94.25 88 LYS A N 1
ATOM 703 C CA . LYS A 1 88 ? 6.879 18.766 8.578 1 94.25 88 LYS A CA 1
ATOM 704 C C . LYS A 1 88 ? 5.375 18.938 8.359 1 94.25 88 LYS A C 1
ATOM 706 O O . LYS A 1 88 ? 4.824 20.016 8.562 1 94.25 88 LYS A O 1
ATOM 711 N N . ALA A 1 89 ? 4.75 17.906 7.953 1 96.31 89 ALA A N 1
ATOM 712 C CA . ALA A 1 89 ? 3.309 17.938 7.715 1 96.31 89 ALA A CA 1
ATOM 713 C C . ALA A 1 89 ? 2.545 18.25 9 1 96.31 89 ALA A C 1
ATOM 715 O O . ALA A 1 89 ? 1.642 19.078 9.008 1 96.31 89 ALA A O 1
ATOM 716 N N . ILE A 1 90 ? 2.941 17.609 10.016 1 97.31 90 ILE A N 1
ATOM 717 C CA . ILE A 1 90 ? 2.273 17.812 11.297 1 97.31 90 ILE A CA 1
ATOM 718 C C . ILE A 1 90 ? 2.488 19.234 11.773 1 97.31 90 ILE A C 1
ATOM 720 O O . ILE A 1 90 ? 1.567 19.875 12.305 1 97.31 90 ILE A O 1
ATOM 724 N N . GLU A 1 91 ? 3.689 19.734 11.609 1 96.5 91 GLU A N 1
ATOM 725 C CA . GLU A 1 91 ? 4.004 21.109 12 1 96.5 91 GLU A CA 1
ATOM 726 C C . GLU A 1 91 ? 3.09 22.109 11.297 1 96.5 91 GLU A C 1
ATOM 728 O O . GLU A 1 91 ? 2.459 22.938 11.945 1 96.5 91 GLU A O 1
ATOM 733 N N . VAL A 1 92 ? 2.98 21.969 10.062 1 96.12 92 VAL A N 1
ATOM 734 C CA . VAL A 1 92 ? 2.176 22.891 9.273 1 96.12 92 VAL A CA 1
ATOM 735 C C . VAL A 1 92 ? 0.699 22.719 9.617 1 96.12 92 VAL A C 1
ATOM 737 O O . VAL A 1 92 ? -0.015 23.703 9.82 1 96.12 92 VAL A O 1
ATOM 740 N N . GLY A 1 93 ? 0.253 21.484 9.688 1 97.75 93 GLY A N 1
ATOM 741 C CA . GLY A 1 93 ? -1.136 21.234 10.031 1 97.75 93 GLY A CA 1
ATOM 742 C C . GLY A 1 93 ? -1.513 21.766 11.406 1 97.75 93 GLY A C 1
ATOM 743 O O . GLY A 1 93 ? -2.568 22.375 11.57 1 97.75 93 GLY A O 1
ATOM 744 N N . SER A 1 94 ? -0.646 21.547 12.344 1 97.62 94 SER A N 1
ATOM 745 C CA . SER A 1 94 ? -0.912 21.984 13.711 1 97.62 94 SER A CA 1
ATOM 746 C C . SER A 1 94 ? -0.955 23.516 13.805 1 97.62 94 SER A C 1
ATOM 748 O O . SER A 1 94 ? -1.819 24.062 14.484 1 97.62 94 SER A O 1
ATOM 750 N N . ARG A 1 95 ? -0.008 24.156 13.195 1 96.94 95 ARG A N 1
ATOM 751 C CA . ARG A 1 95 ? 0.012 25.625 13.188 1 96.94 95 ARG A CA 1
ATOM 752 C C . ARG A 1 95 ? -1.266 26.188 12.578 1 96.94 95 ARG A C 1
ATOM 754 O O . ARG A 1 95 ? -1.854 27.125 13.109 1 96.94 95 ARG A O 1
ATOM 761 N N . THR A 1 96 ? -1.61 25.578 11.484 1 96.75 96 THR A N 1
ATOM 762 C CA . THR A 1 96 ? -2.836 26.016 10.82 1 96.75 96 THR A CA 1
ATOM 763 C C . THR A 1 96 ? -4.047 25.781 11.719 1 96.75 96 THR A C 1
ATOM 765 O O . THR A 1 96 ? -4.941 26.625 11.797 1 96.75 96 THR A O 1
ATOM 768 N N . ASP A 1 97 ? -4.027 24.688 12.305 1 97.5 97 ASP A N 1
ATOM 769 C CA . ASP A 1 97 ? -5.152 24.297 13.156 1 97.5 97 ASP A CA 1
ATOM 770 C C . ASP A 1 97 ? -5.34 25.297 14.297 1 97.5 97 ASP A C 1
ATOM 772 O O . ASP A 1 97 ? -6.453 25.766 14.547 1 97.5 97 ASP A O 1
ATOM 776 N N . VAL A 1 98 ? -4.289 25.703 14.945 1 97.12 98 VAL A N 1
ATOM 777 C CA . VAL A 1 98 ? -4.301 26.641 16.062 1 97.12 98 VAL A CA 1
ATOM 778 C C . VAL A 1 98 ? -4.801 28 15.594 1 97.12 98 VAL A C 1
ATOM 780 O O . VAL A 1 98 ? -5.66 28.609 16.234 1 97.12 98 VAL A O 1
ATOM 783 N N . LEU A 1 99 ? -4.289 28.406 14.523 1 96.06 99 LEU A N 1
ATOM 784 C CA . LEU A 1 99 ? -4.645 29.719 13.992 1 96.06 99 LEU A CA 1
ATOM 785 C C . LEU A 1 99 ? -6.129 29.781 13.648 1 96.06 99 LEU A C 1
ATOM 787 O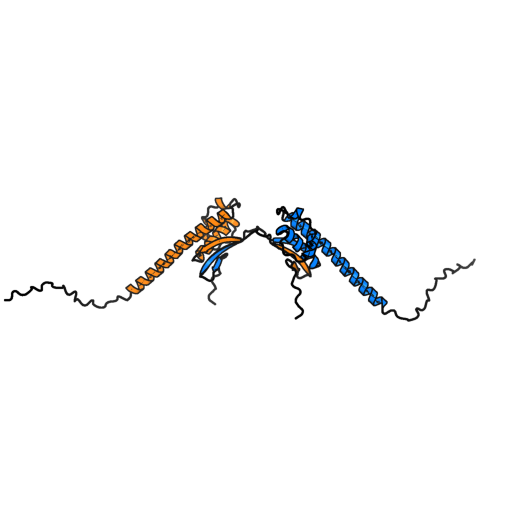 O . LEU A 1 99 ? -6.805 30.75 13.969 1 96.06 99 LEU A O 1
ATOM 791 N N . LEU A 1 100 ? -6.57 28.734 13.062 1 95.56 100 LEU A N 1
ATOM 792 C CA . LEU A 1 100 ? -7.957 28.734 12.617 1 95.56 100 LEU A CA 1
ATOM 793 C C . LEU A 1 100 ? -8.914 28.578 13.797 1 95.56 100 LEU A C 1
ATOM 795 O O . LEU A 1 100 ? -9.992 29.172 13.805 1 95.56 100 LEU A O 1
ATOM 799 N N . LEU A 1 101 ? -8.555 27.875 14.734 1 94.06 101 LEU A N 1
ATOM 800 C CA . LEU A 1 101 ? -9.383 27.719 15.922 1 94.06 101 LEU A CA 1
ATOM 801 C C . LEU A 1 101 ? -9.484 29.047 16.688 1 94.06 101 LEU A C 1
ATOM 803 O O . LEU A 1 101 ? -10.555 29.391 17.203 1 94.06 101 LEU A O 1
ATOM 807 N N . GLN A 1 102 ? -8.422 29.75 16.719 1 93.75 102 GLN A N 1
ATOM 808 C CA . GLN A 1 102 ? -8.422 31.062 17.375 1 93.75 102 GLN A CA 1
ATOM 809 C C . GLN A 1 102 ? -9.359 32.031 16.641 1 93.75 102 GLN A C 1
ATOM 811 O O . GLN A 1 102 ? -10.07 32.812 17.281 1 93.75 102 GLN A O 1
ATOM 816 N N . GLU A 1 103 ? -9.328 31.891 15.359 1 90.94 103 GLU A N 1
ATOM 817 C CA . GLU A 1 103 ? -10.18 32.75 14.555 1 90.94 103 GLU A CA 1
ATOM 818 C C . GLU A 1 103 ? -11.656 32.469 14.789 1 90.94 103 GLU A C 1
ATOM 820 O O . GLU A 1 103 ? -12.484 33.375 14.906 1 90.94 103 GLU A O 1
ATOM 825 N N . ILE A 1 104 ? -11.953 31.281 14.93 1 86.62 104 ILE A N 1
ATOM 826 C CA . ILE A 1 104 ? -13.336 30.844 15.125 1 86.62 104 ILE A CA 1
ATOM 827 C C . ILE A 1 104 ? -13.812 31.281 16.516 1 86.62 104 ILE A C 1
ATOM 829 O O . ILE A 1 104 ? -14.938 31.766 16.656 1 86.62 104 ILE A O 1
ATOM 833 N N . GLU A 1 105 ? -12.992 31.172 17.469 1 87 105 GLU A N 1
ATOM 834 C CA . GLU A 1 105 ? -13.32 31.594 18.828 1 87 105 GLU A CA 1
ATOM 835 C C . GLU A 1 105 ? -13.531 33.094 18.922 1 87 105 GLU A C 1
ATOM 837 O O . GLU A 1 105 ? -14.453 33.562 19.594 1 87 105 GLU A O 1
ATOM 842 N N . HIS A 1 106 ? -12.766 33.875 18.266 1 87.62 106 HIS A N 1
ATOM 843 C CA . HIS A 1 106 ? -12.883 35.344 18.25 1 87.62 106 HIS A CA 1
ATOM 844 C C . HIS A 1 106 ? -14.172 35.781 17.578 1 87.62 106 HIS A C 1
ATOM 846 O O . HIS A 1 106 ? -14.859 36.688 18.062 1 87.62 106 HIS A O 1
ATOM 852 N N . LYS A 1 107 ? -14.477 35.062 16.578 1 86 107 LYS A N 1
ATOM 853 C CA . LYS A 1 107 ? -15.688 35.406 15.852 1 86 107 LYS A CA 1
ATOM 854 C C . LYS A 1 107 ? -16.938 35.062 16.672 1 86 107 LYS A C 1
ATOM 856 O O . LYS A 1 107 ? -17.922 35.812 16.641 1 86 107 LYS A O 1
ATOM 861 N N . GLN A 1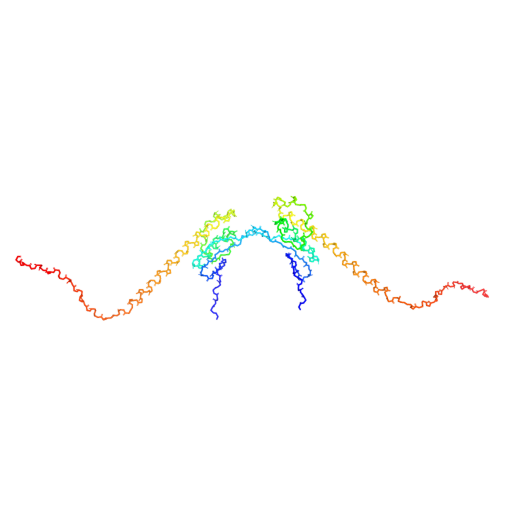 108 ? -16.875 34.062 17.328 1 81.25 108 GLN A N 1
ATOM 862 C CA . GLN A 1 108 ? -18 33.688 18.172 1 81.25 108 GLN A CA 1
ATOM 863 C C . GLN A 1 108 ? -18.172 34.656 19.344 1 81.25 108 GLN A C 1
ATOM 865 O O . GLN A 1 108 ? -19.281 35.031 19.688 1 81.25 108 GLN A O 1
ATOM 870 N N . LYS A 1 109 ? -17.156 35.219 19.828 1 81.31 109 LYS A N 1
ATOM 871 C CA . LYS A 1 109 ? -17.203 36.188 20.938 1 81.31 109 LYS A CA 1
ATOM 872 C C . LYS A 1 109 ? -17.656 37.562 20.469 1 81.31 109 LYS A C 1
ATOM 874 O O . LYS A 1 109 ? -18.391 38.25 21.172 1 81.31 109 LYS A O 1
ATOM 879 N N . SER A 1 110 ? -17.188 37.844 19.406 1 76.38 110 SER A N 1
ATOM 880 C CA . SER A 1 110 ? -17.594 39.156 18.875 1 76.38 110 SER A CA 1
ATOM 881 C C . SER A 1 110 ? -19.062 39.156 18.469 1 76.38 110 SER A C 1
ATOM 883 O O . SER A 1 110 ? -19.734 40.188 18.609 1 76.38 110 SER A O 1
ATOM 885 N N . ALA A 1 111 ? -19.438 38.094 17.984 1 71.56 111 ALA A N 1
ATOM 886 C CA . ALA A 1 111 ? -20.844 37.969 17.594 1 71.56 111 ALA A CA 1
ATOM 887 C C . ALA A 1 111 ? -21.766 38 18.828 1 71.56 111 ALA A C 1
ATOM 889 O O . ALA A 1 111 ? -22.891 38.5 18.75 1 71.56 111 ALA A O 1
ATOM 890 N N . SER A 1 112 ? -21.234 37.438 19.875 1 67.06 112 SER A N 1
ATOM 891 C CA . SER A 1 112 ? -22.031 37.469 21.094 1 67.06 112 SER A CA 1
ATOM 892 C C . SER A 1 112 ? -22.094 38.875 21.688 1 67.06 112 SER A C 1
ATOM 894 O O . SER A 1 112 ? -23.125 39.25 22.25 1 67.06 112 SER A O 1
ATOM 896 N N . CYS A 1 113 ? -21.062 39.688 21.484 1 58.81 113 CYS A N 1
ATOM 897 C CA . CYS A 1 113 ? -21.094 41.031 22.031 1 58.81 113 CYS A CA 1
ATOM 898 C C . CYS A 1 113 ? -21.953 41.938 21.156 1 58.81 113 CYS A C 1
ATOM 900 O O . CYS A 1 113 ? -22.547 42.906 21.656 1 58.81 113 CYS A O 1
ATOM 902 N N . ASP A 1 114 ? -21.891 41.75 19.922 1 57.53 114 ASP A N 1
ATOM 903 C CA . ASP A 1 114 ? -22.656 42.625 19.062 1 57.53 114 ASP A CA 1
ATOM 904 C C . ASP A 1 114 ? -24.156 42.438 19.281 1 57.53 114 ASP A C 1
ATOM 906 O O . ASP A 1 114 ? -24.938 43.375 19.125 1 57.53 114 ASP A O 1
ATOM 910 N N . HIS A 1 115 ? -24.5 41.219 19.625 1 56.5 115 HIS A N 1
ATOM 911 C CA . HIS A 1 115 ? -25.938 41.062 19.891 1 56.5 115 HIS A CA 1
ATOM 912 C C . HIS A 1 115 ? -26.328 41.719 21.203 1 56.5 115 HIS A C 1
ATOM 914 O O . HIS A 1 115 ? -27.516 41.969 21.438 1 56.5 115 HIS A O 1
ATOM 920 N N . LEU A 1 116 ? -25.359 41.938 22.047 1 49.72 116 LEU A N 1
ATOM 921 C CA . LEU A 1 116 ? -25.703 42.625 23.281 1 49.72 116 LEU A CA 1
ATOM 922 C C . LEU A 1 116 ? -25.734 44.125 23.062 1 49.72 116 LEU A C 1
ATOM 924 O O . LEU A 1 116 ? -26.422 44.844 23.766 1 49.72 116 LEU A O 1
ATOM 928 N N . HIS A 1 117 ? -24.984 44.531 22.016 1 50.09 117 HIS A N 1
ATOM 929 C CA . HIS A 1 117 ? -24.953 46 21.891 1 50.09 117 HIS A CA 1
ATOM 930 C C . HIS A 1 117 ? -26.156 46.5 21.109 1 50.09 117 HIS A C 1
ATOM 932 O O . HIS A 1 117 ? -26.453 47.688 21.141 1 50.09 117 HIS A O 1
ATOM 938 N N . HIS A 1 118 ? -26.766 45.688 20.328 1 47.78 118 HIS A N 1
ATOM 939 C CA . HIS A 1 118 ? -27.797 46.312 19.531 1 47.78 118 HIS A CA 1
ATOM 940 C C . HIS A 1 118 ? -29.094 46.469 20.312 1 47.78 118 HIS A C 1
ATOM 942 O O . HIS A 1 118 ? -30.031 47.125 19.875 1 47.78 118 HIS A O 1
ATOM 948 N N . HIS A 1 119 ? -29.344 45.656 21.297 1 43.69 119 HIS A N 1
ATOM 949 C CA . HIS A 1 119 ? -30.641 45.844 21.906 1 43.69 119 HIS A CA 1
ATOM 950 C C . HIS A 1 119 ? -30.625 46.969 22.922 1 43.69 119 HIS A C 1
ATOM 952 O O . HIS A 1 119 ? -31.625 47.219 23.609 1 43.69 119 HIS A O 1
ATOM 958 N N . HIS A 1 120 ? -29.406 47.469 23.359 1 39.53 120 HIS A N 1
ATOM 959 C CA . HIS A 1 120 ? -29.484 48.438 24.438 1 39.53 120 HIS A CA 1
ATOM 960 C C . HIS A 1 120 ? -29.875 49.812 23.891 1 39.53 120 HIS A C 1
ATOM 962 O O . HIS A 1 120 ? -29 50.594 23.5 1 39.53 120 HIS A O 1
ATOM 968 N N . ARG A 1 121 ? -30.938 49.969 23.078 1 35.06 121 ARG A N 1
ATOM 969 C CA . ARG A 1 121 ? -31.469 51.312 22.906 1 35.06 121 ARG A CA 1
ATOM 970 C C . ARG A 1 121 ? -31.609 52.031 24.25 1 35.06 121 ARG A C 1
ATOM 972 O O . ARG A 1 121 ? -31.562 51.375 25.297 1 35.06 121 ARG A O 1
ATOM 979 N N . HIS A 1 122 ? -32.625 53.094 24.484 1 36.06 122 HIS A N 1
ATOM 980 C CA . HIS A 1 122 ? -32.812 54.375 25.156 1 36.06 122 HIS A CA 1
ATOM 981 C C . HIS A 1 122 ? -33.125 54.156 26.641 1 36.06 122 HIS A C 1
ATOM 983 O O . HIS A 1 122 ? -33.438 55.125 27.359 1 36.06 122 HIS A O 1
ATOM 989 N N . ARG A 1 123 ? -33.531 53.094 27.234 1 33.75 123 ARG A N 1
ATOM 990 C CA . ARG A 1 123 ? -34.156 53.531 28.484 1 33.75 123 ARG A CA 1
ATOM 991 C C . ARG A 1 123 ? -33.094 54.062 29.469 1 33.75 123 ARG A C 1
ATOM 993 O O . ARG A 1 123 ? -31.969 53.562 29.484 1 33.75 123 ARG A O 1
ATOM 1000 N N . LYS A 1 124 ? -33.375 55.156 30.297 1 36.06 124 LYS A N 1
ATOM 1001 C CA . LYS A 1 124 ? -32.844 56.062 31.312 1 36.06 124 LYS A CA 1
ATOM 1002 C C . LYS A 1 124 ? -32.219 55.25 32.469 1 36.06 124 LYS A C 1
ATOM 1004 O O . LYS A 1 124 ? -32.906 54.438 33.094 1 36.06 124 LYS A O 1
ATOM 1009 N N . PRO A 1 125 ? -31.016 54.781 32.438 1 32.38 125 PRO A N 1
ATOM 1010 C CA . PRO A 1 125 ? -30.594 54.094 33.625 1 32.38 125 PRO A CA 1
ATOM 1011 C C . PRO A 1 125 ? -30.703 54.938 34.875 1 32.38 125 PRO A C 1
ATOM 1013 O O . PRO A 1 125 ? -30.484 56.156 34.844 1 32.38 125 PRO A O 1
ATOM 1016 N N . ALA A 1 126 ? -31.766 54.719 35.719 1 28.58 126 ALA A N 1
ATOM 1017 C CA . ALA A 1 126 ? -31.719 55.25 37.062 1 28.58 126 ALA A CA 1
ATOM 1018 C C . ALA A 1 126 ? -30.344 55.062 37.688 1 28.58 126 ALA A C 1
ATOM 1020 O O . ALA A 1 126 ? -29.797 53.938 37.656 1 28.58 126 ALA A O 1
ATOM 1021 N N . LYS A 1 127 ? -29.516 56.094 37.781 1 30.56 127 LYS A N 1
ATOM 1022 C CA . LYS A 1 127 ? -28.172 56.5 38.188 1 30.56 127 LYS A CA 1
ATOM 1023 C C . LYS A 1 127 ? -27.844 55.969 39.594 1 30.56 127 LYS A C 1
ATOM 1025 O O . LYS A 1 127 ? -26.828 56.344 40.188 1 30.56 127 LYS A O 1
ATOM 1030 N N . VAL A 1 128 ? -28.797 55.219 40.344 1 31.17 128 VAL A N 1
ATOM 1031 C CA . VAL A 1 128 ? -28.469 55.469 41.75 1 31.17 128 VAL A CA 1
ATOM 1032 C C . VAL A 1 128 ? -27.078 54.938 42.062 1 31.17 128 VAL A C 1
ATOM 1034 O O . VAL A 1 128 ? -26.875 53.719 42.188 1 31.17 128 VAL A O 1
ATOM 1037 N N . CYS A 1 129 ? -26.094 55.062 41.156 1 28.98 129 CYS A N 1
ATOM 1038 C CA . CYS A 1 129 ? -24.75 54.719 41.594 1 28.98 129 CYS A CA 1
ATOM 1039 C C . CYS A 1 129 ? -24.406 55.375 42.906 1 28.98 129 CYS A C 1
ATOM 1041 O O . CYS A 1 129 ? -24.125 56.594 42.938 1 28.98 129 CYS A O 1
ATOM 1043 N N . ARG A 1 130 ? -25.312 55.062 43.906 1 29.42 130 ARG A N 1
ATOM 1044 C CA . ARG A 1 130 ? -25.156 55.594 45.25 1 29.42 130 ARG A CA 1
ATOM 1045 C C . ARG A 1 130 ? -23.734 55.438 45.75 1 29.42 130 ARG A C 1
ATOM 1047 O O . ARG A 1 130 ? -23.203 54.312 45.75 1 29.42 130 ARG A O 1
ATOM 1054 N N . ASP A 1 131 ? -22.797 56.406 45.594 1 32.12 131 ASP A N 1
ATOM 1055 C CA . ASP A 1 131 ? -21.562 56.75 46.281 1 32.12 131 ASP A CA 1
ATOM 1056 C C . ASP A 1 131 ? -21.703 56.469 47.781 1 32.12 131 ASP A C 1
ATOM 1058 O O . ASP A 1 131 ? -22.641 56.938 48.438 1 32.12 131 ASP A O 1
ATOM 1062 N N . LEU A 1 132 ? -21.453 55.156 48.156 1 30.22 132 LEU A N 1
ATOM 1063 C CA . LEU A 1 132 ? -21.406 54.781 49.562 1 30.22 132 LEU A CA 1
ATOM 1064 C C . LEU A 1 132 ? -20.719 55.875 50.406 1 30.22 132 LEU A C 1
ATOM 1066 O O . LEU A 1 132 ? -19.562 56.188 50.156 1 30.22 132 LEU A O 1
ATOM 1070 N N . ASP A 1 133 ? -21.453 56.906 50.75 1 30.16 133 ASP A N 1
ATOM 1071 C CA . ASP A 1 133 ? -21.188 58 51.688 1 30.16 133 ASP A CA 1
ATOM 1072 C C . ASP A 1 133 ? -20.547 57.5 52.969 1 30.16 133 ASP A C 1
ATOM 1074 O O . ASP A 1 133 ? -21.203 56.812 53.75 1 30.16 133 ASP A O 1
ATOM 1078 N N . LEU A 1 134 ? -19.312 56.969 52.875 1 33.38 134 LEU A N 1
ATOM 1079 C CA . LEU A 1 134 ? -18.5 56.562 54.031 1 33.38 134 LEU A CA 1
ATOM 1080 C C . LEU A 1 134 ? -18.578 57.625 55.125 1 33.38 134 LEU A C 1
ATOM 1082 O O . LEU A 1 134 ? -17.812 57.594 56.094 1 33.38 134 LEU A O 1
ATOM 1086 N N . ASN A 1 135 ? -19.375 58.656 54.812 1 29.91 135 ASN A N 1
ATOM 1087 C CA . ASN A 1 135 ? -19.281 59.719 55.781 1 29.91 135 ASN A CA 1
ATOM 1088 C C . ASN A 1 135 ? -19.656 59.281 57.188 1 29.91 135 ASN A C 1
ATOM 1090 O O . ASN A 1 135 ? -19.938 60.094 58.062 1 29.91 135 ASN A O 1
ATOM 1094 N N . GLN A 1 136 ? -20.141 57.969 57.25 1 30.69 136 GLN A N 1
ATOM 1095 C CA . GLN A 1 136 ? -20.766 57.906 58.562 1 30.69 136 GLN A CA 1
ATOM 1096 C C . GLN A 1 136 ? -19.75 58.156 59.688 1 30.69 136 GLN A C 1
ATOM 1098 O O . GLN A 1 136 ? -18.734 57.469 59.75 1 30.69 136 GLN A O 1
ATOM 1103 N N . GLN A 1 137 ? -19.578 59.375 60.031 1 31.22 137 GLN A N 1
ATOM 1104 C CA . GLN A 1 137 ? -18.828 59.906 61.156 1 31.22 137 GLN A CA 1
ATOM 1105 C C . GLN A 1 137 ? -19.031 59.094 62.406 1 31.22 137 GLN A C 1
ATOM 1107 O O . GLN A 1 137 ? -20.172 58.875 62.844 1 31.22 137 GLN A O 1
ATOM 1112 N N . PRO A 1 138 ? -18.234 57.969 62.562 1 34.12 138 PRO A N 1
ATOM 1113 C CA . PRO A 1 138 ? -18.5 57.375 63.875 1 34.12 138 PRO A CA 1
ATOM 1114 C C . PRO A 1 138 ? -18.688 58.438 64.938 1 34.12 138 PRO A C 1
ATOM 1116 O O . PRO A 1 138 ? -18.125 59.531 64.875 1 34.12 138 PRO A O 1
ATOM 1119 N N . SER A 1 139 ? -19.969 58.75 65.312 1 27.17 139 SER A N 1
ATOM 1120 C CA . SER A 1 139 ? -20.344 59.656 66.375 1 27.17 139 SER A CA 1
ATOM 1121 C C . SER A 1 139 ? -19.297 59.656 67.5 1 27.17 139 SER A C 1
ATOM 1123 O O . SER A 1 139 ? -18.562 58.688 67.688 1 27.17 139 SER A O 1
ATOM 1125 N N . SER A 1 140 ? -19.172 60.875 68 1 27.28 140 SER A N 1
ATOM 1126 C CA . SER A 1 140 ? -18.469 61.594 69.062 1 27.28 140 SER A CA 1
ATOM 1127 C C . SER A 1 140 ? -18.547 60.844 70.438 1 27.28 140 SER A C 1
ATOM 1129 O O . SER A 1 140 ? -18.047 61.312 71.438 1 27.28 140 SER A O 1
ATOM 1131 N N . ASP A 1 141 ? -19.688 59.938 70.438 1 24.92 141 ASP A N 1
ATOM 1132 C CA . ASP A 1 141 ? -20.062 60 71.875 1 24.92 141 ASP A CA 1
ATOM 1133 C C . ASP A 1 141 ? -18.828 59.906 72.75 1 24.92 141 ASP A C 1
ATOM 1135 O O . ASP A 1 141 ? -17.781 59.406 72.312 1 24.92 141 ASP A O 1
ATOM 1139 N N . GLU A 1 142 ? -19.266 59.438 74 1 26.23 142 GLU A N 1
ATOM 1140 C CA . GLU A 1 142 ? -18.734 59.438 75.375 1 26.23 142 GLU A CA 1
ATOM 1141 C C . GLU A 1 142 ? -17.484 58.562 75.438 1 26.23 142 GLU A C 1
ATOM 1143 O O . GLU A 1 142 ? -17.422 57.5 74.812 1 26.23 142 GLU A O 1
ATOM 1148 N N . MET B 1 1 ? -29.422 21.219 -5.695 1 29.02 1 MET B N 1
ATOM 1149 C CA . MET B 1 1 ? -28.438 20.281 -5.152 1 29.02 1 MET B CA 1
ATOM 1150 C C . MET B 1 1 ? -27.156 21 -4.75 1 29.02 1 MET B C 1
ATOM 1152 O O . MET B 1 1 ? -26.594 21.75 -5.543 1 29.02 1 MET B O 1
ATOM 1156 N N . GLU B 1 2 ? -27.031 21.703 -3.666 1 36.69 2 GLU B N 1
ATOM 1157 C CA . GLU B 1 2 ? -26.016 22.672 -3.232 1 36.69 2 GLU B CA 1
ATOM 1158 C C . GLU B 1 2 ? -24.609 22.141 -3.488 1 36.69 2 GLU B C 1
ATOM 1160 O O . GLU B 1 2 ? -24.344 20.953 -3.312 1 36.69 2 GLU B O 1
ATOM 1165 N N . GLY B 1 3 ? -23.891 22.438 -4.473 1 38.91 3 GLY B N 1
ATOM 1166 C CA . GLY B 1 3 ? -22.719 21.969 -5.18 1 38.91 3 GLY B CA 1
ATOM 1167 C C . GLY B 1 3 ? -21.641 21.406 -4.258 1 38.91 3 GLY B C 1
ATOM 1168 O O . GLY B 1 3 ? -21.156 22.109 -3.371 1 38.91 3 GLY B O 1
ATOM 1169 N N . GLY B 1 4 ? -21.719 20.156 -3.881 1 41.78 4 GLY B N 1
ATOM 1170 C CA . GLY B 1 4 ? -21.094 19.406 -2.807 1 41.78 4 GLY B CA 1
ATOM 1171 C C . GLY B 1 4 ? -19.609 19.656 -2.684 1 41.78 4 GLY B C 1
ATOM 1172 O O . GLY B 1 4 ? -18.891 19.656 -3.684 1 41.78 4 GLY B O 1
ATOM 1173 N N . GLU B 1 5 ? -19.172 20.672 -1.954 1 49.66 5 GLU B N 1
ATOM 1174 C CA . GLU B 1 5 ? -17.781 21.078 -1.715 1 49.66 5 GLU B CA 1
ATOM 1175 C C . GLU B 1 5 ? -16.844 19.891 -1.803 1 49.66 5 GLU B C 1
ATOM 1177 O O . GLU B 1 5 ? -17.078 18.844 -1.191 1 49.66 5 GLU B O 1
ATOM 1182 N N . ARG B 1 6 ? -16.344 19.703 -2.932 1 57.22 6 ARG B N 1
ATOM 1183 C CA . ARG B 1 6 ? -15.406 18.609 -3.217 1 57.22 6 ARG B CA 1
ATOM 1184 C C . ARG B 1 6 ? -14.453 18.391 -2.051 1 57.22 6 ARG B C 1
ATOM 1186 O O . ARG B 1 6 ? -13.773 19.328 -1.611 1 57.22 6 ARG B O 1
ATOM 1193 N N . PRO B 1 7 ? -14.578 17.219 -1.439 1 78.44 7 PRO B N 1
ATOM 1194 C CA . PRO B 1 7 ? -13.781 16.875 -0.264 1 78.44 7 PRO B CA 1
ATOM 1195 C C . PRO B 1 7 ? -12.281 17.031 -0.5 1 78.44 7 PRO B C 1
ATOM 1197 O O . PRO B 1 7 ? -11.805 16.844 -1.624 1 78.44 7 PRO B O 1
ATOM 1200 N N . TRP B 1 8 ? -11.547 17.938 0.213 1 92.88 8 TRP B N 1
ATOM 1201 C CA . TRP B 1 8 ? -10.094 18.016 0.215 1 92.88 8 TRP B CA 1
ATOM 1202 C C . TRP B 1 8 ? -9.469 16.625 0.121 1 92.88 8 TRP B C 1
ATOM 1204 O O . TRP B 1 8 ? -9.977 15.672 0.718 1 92.88 8 TRP B O 1
ATOM 1214 N N . LYS B 1 9 ? -8.484 16.578 -0.815 1 94.56 9 LYS B N 1
ATOM 1215 C CA . LYS B 1 9 ? -7.75 15.32 -0.972 1 94.56 9 LYS B CA 1
ATOM 1216 C C . LYS B 1 9 ? -6.992 14.969 0.302 1 94.56 9 LYS B C 1
ATOM 1218 O O . LYS B 1 9 ? -6.426 15.844 0.961 1 94.56 9 LYS B O 1
ATOM 1223 N N . GLY B 1 10 ? -7.012 13.625 0.57 1 96 10 GLY B N 1
ATOM 1224 C CA . GLY B 1 10 ? -6.09 13.094 1.564 1 96 10 GLY B CA 1
ATOM 1225 C C . GLY B 1 10 ? -6.594 13.25 2.986 1 96 10 GLY B C 1
ATOM 1226 O O . GLY B 1 10 ? -5.844 13.031 3.943 1 96 10 GLY B O 1
ATOM 1227 N N . ILE B 1 11 ? -7.863 13.656 3.1 1 96.62 11 ILE B N 1
ATOM 1228 C CA . ILE B 1 11 ? -8.352 13.883 4.457 1 96.62 11 ILE B CA 1
ATOM 1229 C C . ILE B 1 11 ? -9.664 13.133 4.664 1 96.62 11 ILE B C 1
ATOM 1231 O O . ILE B 1 11 ? -10.359 12.805 3.697 1 96.62 11 ILE B O 1
ATOM 1235 N N . ARG B 1 12 ? -9.93 12.742 5.836 1 96.19 12 ARG B N 1
ATOM 1236 C CA . ARG B 1 12 ? -11.211 12.148 6.207 1 96.19 12 ARG B CA 1
ATOM 1237 C C . ARG B 1 12 ? -11.633 12.602 7.602 1 96.19 12 ARG B C 1
ATOM 1239 O O . ARG B 1 12 ? -10.789 12.898 8.445 1 96.19 12 ARG B O 1
ATOM 1246 N N . MET B 1 13 ? -12.883 12.578 7.742 1 94.38 13 MET B N 1
ATOM 1247 C CA . MET B 1 13 ? -13.422 12.945 9.047 1 94.38 13 MET B CA 1
ATOM 1248 C C . MET B 1 13 ? -13.773 11.703 9.859 1 94.38 13 MET B C 1
ATOM 1250 O O . MET B 1 13 ? -14.438 10.797 9.359 1 94.38 13 MET B O 1
ATOM 1254 N N . ARG B 1 14 ? -13.266 11.727 11.086 1 95.88 14 ARG B N 1
ATOM 1255 C CA . ARG B 1 14 ? -13.625 10.68 12.023 1 95.88 14 ARG B CA 1
ATOM 1256 C C . ARG B 1 14 ? -15.023 10.906 12.586 1 95.88 14 ARG B C 1
ATOM 1258 O O . ARG B 1 14 ? -15.57 12.008 12.477 1 95.88 14 ARG B O 1
ATOM 1265 N N . LYS B 1 15 ? -15.555 9.836 13.156 1 94.81 15 LYS B N 1
ATOM 1266 C CA . LYS B 1 15 ? -16.922 9.875 13.664 1 94.81 15 LYS B CA 1
ATOM 1267 C C . LYS B 1 15 ? -17.078 10.961 14.727 1 94.81 15 LYS B C 1
ATOM 1269 O O . LYS B 1 15 ? -18.141 11.578 14.828 1 94.81 15 LYS B O 1
ATOM 1274 N N . TRP B 1 16 ? -16.094 11.227 15.422 1 95.06 16 TRP B N 1
ATOM 1275 C CA . TRP B 1 16 ? -16.172 12.164 16.531 1 95.06 16 TRP B CA 1
ATOM 1276 C C . TRP B 1 16 ? -15.781 13.57 16.094 1 95.06 16 TRP B C 1
ATOM 1278 O O . TRP B 1 16 ? -15.602 14.461 16.922 1 95.06 16 TRP B O 1
ATOM 1288 N N . GLY B 1 17 ? -15.453 13.867 14.797 1 93.06 17 GLY B N 1
ATOM 1289 C CA . GLY B 1 17 ? -15.391 15.219 14.273 1 93.06 17 GLY B CA 1
ATOM 1290 C C . GLY B 1 17 ? -13.984 15.664 13.922 1 93.06 17 GLY B C 1
ATOM 1291 O O . GLY B 1 17 ? -13.797 16.703 13.281 1 93.06 17 GLY B O 1
ATOM 1292 N N . LYS B 1 18 ? -13.047 14.906 14.281 1 96.19 18 LYS B N 1
ATOM 1293 C CA . LYS B 1 18 ? -11.672 15.25 13.938 1 96.19 18 LYS B CA 1
ATOM 1294 C C . LYS B 1 18 ? -11.367 14.898 12.484 1 96.19 18 LYS B C 1
ATOM 1296 O O . LYS B 1 18 ? -11.953 13.969 11.93 1 96.19 18 LYS B O 1
ATOM 1301 N N . TRP B 1 19 ? -10.508 15.641 11.953 1 96.94 19 TRP B N 1
ATOM 1302 C CA . TRP B 1 19 ? -10.062 15.422 10.578 1 96.94 19 TRP B CA 1
ATOM 1303 C C . TRP B 1 19 ? -8.68 14.781 10.547 1 96.94 19 TRP B C 1
ATOM 1305 O O . TRP B 1 19 ? -7.766 15.227 11.25 1 96.94 19 TRP B O 1
ATOM 1315 N N . VAL B 1 20 ? -8.602 13.828 9.773 1 97.94 20 VAL B N 1
ATOM 1316 C CA . VAL B 1 20 ? -7.332 13.109 9.688 1 97.94 20 VAL B CA 1
ATOM 1317 C C . VAL B 1 20 ? -6.762 13.25 8.281 1 97.94 20 VAL B C 1
ATOM 1319 O O . VAL B 1 20 ? -7.504 13.219 7.293 1 97.94 20 VAL B O 1
ATOM 1322 N N . ALA B 1 21 ? -5.449 13.453 8.25 1 98.19 21 ALA B N 1
ATOM 1323 C CA . ALA B 1 21 ? -4.73 13.477 6.98 1 98.19 21 ALA B CA 1
ATOM 1324 C C . ALA B 1 21 ? -3.797 12.281 6.855 1 98.19 21 ALA B C 1
ATOM 1326 O O . ALA B 1 21 ? -3.133 11.898 7.82 1 98.19 21 ALA B O 1
ATOM 1327 N N . GLU B 1 22 ? -3.795 11.641 5.707 1 96 22 GLU B N 1
ATOM 1328 C CA . GLU B 1 22 ? -2.908 10.516 5.398 1 96 22 GLU B CA 1
ATOM 1329 C C . GLU B 1 22 ? -2.566 10.477 3.914 1 96 22 GLU B C 1
ATOM 1331 O O . GLU B 1 22 ? -3.275 11.062 3.092 1 96 22 GLU B O 1
ATOM 1336 N N . ILE B 1 23 ? -1.411 9.883 3.623 1 92.69 23 ILE B N 1
ATOM 1337 C CA . ILE B 1 23 ? -1.017 9.742 2.225 1 92.69 23 ILE B CA 1
ATOM 1338 C C . ILE B 1 23 ? -0.269 8.43 2.029 1 92.69 23 ILE B C 1
ATOM 1340 O O . ILE B 1 23 ? 0.476 7.992 2.91 1 92.69 23 ILE B O 1
ATOM 1344 N N . ARG B 1 24 ? -0.491 7.844 0.93 1 86.94 24 ARG B N 1
ATOM 1345 C CA . ARG B 1 24 ? 0.277 6.656 0.567 1 86.94 24 ARG B CA 1
ATOM 1346 C C . ARG B 1 24 ? 1.571 7.039 -0.144 1 86.94 24 ARG B C 1
ATOM 1348 O O . ARG B 1 24 ? 1.588 7.957 -0.963 1 86.94 24 ARG B O 1
ATOM 1355 N N . GLU B 1 25 ? 2.68 6.445 0.373 1 79.12 25 GLU B N 1
ATOM 1356 C CA . GLU B 1 25 ? 3.951 6.668 -0.309 1 79.12 25 GLU B CA 1
ATOM 1357 C C . GLU B 1 25 ? 3.873 6.246 -1.773 1 79.12 25 GLU B C 1
ATOM 1359 O O . GLU B 1 25 ? 3.465 5.125 -2.082 1 79.12 25 GLU B O 1
ATOM 1364 N N . PRO B 1 26 ? 4.293 7.332 -2.533 1 69.06 26 PRO B N 1
ATOM 1365 C CA . PRO B 1 26 ? 4.285 6.973 -3.953 1 69.06 26 PRO B CA 1
ATOM 1366 C C . PRO B 1 26 ? 5.352 5.941 -4.309 1 69.06 26 PRO B C 1
ATOM 1368 O O . PRO B 1 26 ? 6.41 5.898 -3.676 1 69.06 26 PRO B O 1
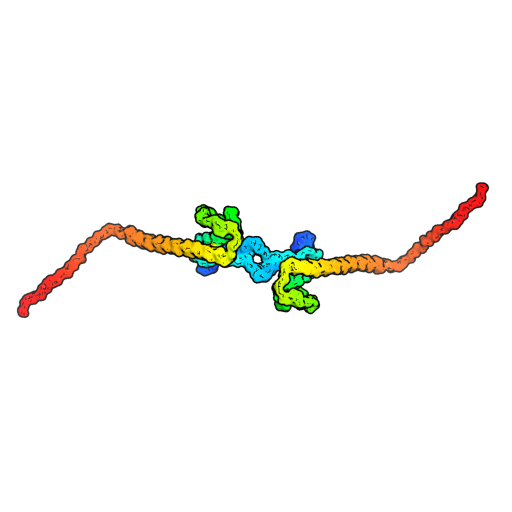ATOM 1371 N N . ASN B 1 27 ? 5.168 5.141 -5.246 1 62.84 27 ASN B N 1
ATOM 1372 C CA . ASN B 1 27 ? 6.121 4.199 -5.832 1 62.84 27 ASN B CA 1
ATOM 1373 C C . ASN B 1 27 ? 6.449 3.062 -4.867 1 62.84 27 ASN B C 1
ATOM 1375 O O . ASN B 1 27 ? 7.371 2.281 -5.113 1 62.84 27 ASN B O 1
ATOM 1379 N N . LYS B 1 28 ? 6.141 3.244 -3.602 1 66.38 28 LYS B N 1
ATOM 1380 C CA . LYS B 1 28 ? 6.34 2.084 -2.736 1 66.38 28 LYS B CA 1
ATOM 1381 C C . LYS B 1 28 ? 5.285 1.014 -3.004 1 66.38 28 LYS B C 1
ATOM 1383 O O . LYS B 1 28 ? 4.129 1.157 -2.596 1 66.38 28 LYS B O 1
ATOM 1388 N N . ARG B 1 29 ? 5.477 0.477 -4.145 1 64.88 29 ARG B N 1
ATOM 1389 C CA . ARG B 1 29 ? 4.555 -0.602 -4.488 1 64.88 29 ARG B CA 1
ATOM 1390 C C . ARG B 1 29 ? 4.648 -1.741 -3.477 1 64.88 29 ARG B C 1
ATOM 1392 O O . ARG B 1 29 ? 5.742 -2.219 -3.172 1 64.88 29 ARG B O 1
ATOM 1399 N N . SER B 1 30 ? 3.504 -1.853 -2.807 1 77.56 30 SER B N 1
ATOM 1400 C CA . SER B 1 30 ? 3.506 -2.939 -1.832 1 77.56 30 SER B CA 1
ATOM 1401 C C . SER B 1 30 ? 2.975 -4.23 -2.443 1 77.56 30 SER B C 1
ATOM 1403 O O . SER B 1 30 ? 3.016 -5.285 -1.809 1 77.56 30 SER B O 1
ATOM 1405 N N . ARG B 1 31 ? 2.611 -4.07 -3.775 1 86.44 31 ARG B N 1
ATOM 1406 C CA . ARG B 1 31 ? 2.02 -5.258 -4.387 1 86.44 31 ARG B CA 1
ATOM 1407 C C . ARG B 1 31 ? 3.059 -6.043 -5.176 1 86.44 31 ARG B C 1
ATOM 1409 O O . ARG B 1 31 ? 3.844 -5.465 -5.93 1 86.44 31 ARG B O 1
ATOM 1416 N N . ILE B 1 32 ? 3.139 -7.332 -4.953 1 90.44 32 ILE B N 1
ATOM 1417 C CA . ILE B 1 32 ? 3.98 -8.25 -5.715 1 90.44 32 ILE B CA 1
ATOM 1418 C C . ILE B 1 32 ? 3.123 -9.031 -6.707 1 90.44 32 ILE B C 1
ATOM 1420 O O . ILE B 1 32 ? 2.184 -9.727 -6.309 1 90.44 32 ILE B O 1
ATOM 1424 N N . TRP B 1 33 ? 3.465 -8.789 -7.949 1 94.88 33 TRP B N 1
ATOM 1425 C CA . TRP B 1 33 ? 2.854 -9.578 -9.016 1 94.88 33 TRP B CA 1
ATOM 1426 C C . TRP B 1 33 ? 3.412 -10.992 -9.031 1 94.88 33 TRP B C 1
ATOM 1428 O O . TRP B 1 33 ? 4.629 -11.188 -9.07 1 94.88 33 TRP B O 1
ATOM 1438 N N . LEU B 1 34 ? 2.539 -11.992 -9.062 1 97.69 34 LEU B N 1
ATOM 1439 C CA . LEU B 1 34 ? 2.998 -13.375 -8.906 1 97.69 34 LEU B CA 1
ATOM 1440 C C . LEU B 1 34 ? 2.703 -14.188 -10.164 1 97.69 34 LEU B C 1
ATOM 1442 O O . LEU B 1 34 ? 2.93 -15.398 -10.188 1 97.69 34 LEU B O 1
ATOM 1446 N N . GLY B 1 35 ? 2.01 -13.594 -11.219 1 97.38 35 GLY B N 1
ATOM 1447 C CA . GLY B 1 35 ? 1.845 -14.273 -12.484 1 97.38 35 GLY B CA 1
ATOM 1448 C C . GLY B 1 35 ? 0.392 -14.5 -12.859 1 97.38 35 GLY B C 1
ATOM 1449 O O . GLY B 1 35 ? -0.51 -14.211 -12.07 1 97.38 35 GLY B O 1
ATOM 1450 N N . SER B 1 36 ? 0.253 -14.93 -14.055 1 98.19 36 SER B N 1
ATOM 1451 C CA . SER B 1 36 ? -1.031 -15.305 -14.641 1 98.19 36 SER B CA 1
ATOM 1452 C C . SER B 1 36 ? -1.049 -16.781 -15.047 1 98.19 36 SER B C 1
ATOM 1454 O O . SER B 1 36 ? -0.053 -17.297 -15.555 1 98.19 36 SER B O 1
ATOM 1456 N N . TYR B 1 37 ? -2.201 -17.375 -14.844 1 98.19 37 TYR B N 1
ATOM 1457 C CA . TYR B 1 37 ? -2.279 -18.828 -15.039 1 98.19 37 TYR B CA 1
ATOM 1458 C C . TYR B 1 37 ? -3.617 -19.219 -15.648 1 98.19 37 TYR B C 1
ATOM 1460 O O . TYR B 1 37 ? -4.586 -18.453 -15.586 1 98.19 37 TYR B O 1
ATOM 1468 N N . SER B 1 38 ? -3.648 -20.453 -16.156 1 97.19 38 SER B N 1
ATOM 1469 C CA . SER B 1 38 ? -4.867 -20.969 -16.781 1 97.19 38 SER B CA 1
ATOM 1470 C C . SER B 1 38 ? -5.797 -21.578 -15.734 1 97.19 38 SER B C 1
ATOM 1472 O O . SER B 1 38 ? -7.012 -21.641 -15.938 1 97.19 38 SER B O 1
ATOM 1474 N N . THR B 1 39 ? -5.262 -21.969 -14.562 1 96.5 39 THR B N 1
ATOM 1475 C CA . THR B 1 39 ? -6.047 -22.656 -13.547 1 96.5 39 THR B CA 1
ATOM 1476 C C . THR B 1 39 ? -5.969 -21.922 -12.211 1 96.5 39 THR B C 1
ATOM 1478 O O . THR B 1 39 ? -4.922 -21.391 -11.859 1 96.5 39 THR B O 1
ATOM 1481 N N . PRO B 1 40 ? -7.027 -21.938 -11.461 1 96.69 40 PRO B N 1
ATOM 1482 C CA . PRO B 1 40 ? -7.012 -21.266 -10.156 1 96.69 40 PRO B CA 1
ATOM 1483 C C . PRO B 1 40 ? -6.07 -21.938 -9.164 1 96.69 40 PRO B C 1
ATOM 1485 O O . PRO B 1 40 ? -5.48 -21.266 -8.312 1 96.69 40 PRO B O 1
ATOM 1488 N N . VAL B 1 41 ? -5.902 -23.188 -9.328 1 96.56 41 VAL B N 1
ATOM 1489 C CA . VAL B 1 41 ? -5.035 -23.922 -8.414 1 96.56 41 VAL B CA 1
ATOM 1490 C C . VAL B 1 41 ? -3.592 -23.453 -8.578 1 96.56 41 VAL B C 1
ATOM 1492 O O . VAL B 1 41 ? -2.887 -23.234 -7.594 1 96.56 41 VAL B O 1
ATOM 1495 N N . ALA B 1 42 ? -3.252 -23.344 -9.844 1 97.81 42 ALA B N 1
ATOM 1496 C CA . ALA B 1 42 ? -1.902 -22.844 -10.117 1 97.81 42 ALA B CA 1
ATOM 1497 C C . ALA B 1 42 ? -1.688 -21.469 -9.516 1 97.81 42 ALA B C 1
ATOM 1499 O O . ALA B 1 42 ? -0.665 -21.203 -8.883 1 97.81 42 ALA B O 1
ATOM 1500 N N . ALA B 1 43 ? -2.633 -20.625 -9.672 1 98.38 43 ALA B N 1
ATOM 1501 C CA . ALA B 1 43 ? -2.562 -19.266 -9.109 1 98.38 43 ALA B CA 1
ATOM 1502 C C . ALA B 1 43 ? -2.51 -19.312 -7.582 1 98.38 43 ALA B C 1
ATOM 1504 O O . ALA B 1 43 ? -1.736 -18.578 -6.961 1 98.38 43 ALA B O 1
ATOM 1505 N N . ALA B 1 44 ? -3.271 -20.109 -7.016 1 97.75 44 ALA B N 1
ATOM 1506 C CA . ALA B 1 44 ? -3.328 -20.234 -5.559 1 97.75 44 ALA B CA 1
ATOM 1507 C C . ALA B 1 44 ? -2.01 -20.75 -4.996 1 97.75 44 ALA B C 1
ATOM 1509 O O . ALA B 1 44 ? -1.557 -20.297 -3.941 1 97.75 44 ALA B O 1
ATOM 1510 N N . ARG B 1 45 ? -1.464 -21.625 -5.719 1 96.5 45 ARG B N 1
ATOM 1511 C CA . ARG B 1 45 ? -0.188 -22.156 -5.258 1 96.5 45 ARG B CA 1
ATOM 1512 C C . ARG B 1 45 ? 0.92 -21.109 -5.379 1 96.5 45 ARG B C 1
ATOM 1514 O O . ARG B 1 45 ? 1.815 -21.047 -4.535 1 96.5 45 ARG B O 1
ATOM 1521 N N . ALA B 1 46 ? 0.857 -20.422 -6.477 1 97.06 46 ALA B N 1
ATOM 1522 C CA . ALA B 1 46 ? 1.79 -19.297 -6.59 1 97.06 46 ALA B CA 1
ATOM 1523 C C . ALA B 1 46 ? 1.64 -18.344 -5.41 1 97.06 46 ALA B C 1
ATOM 1525 O O . ALA B 1 46 ? 2.633 -17.938 -4.805 1 97.06 46 ALA B O 1
ATOM 1526 N N . TYR B 1 47 ? 0.471 -18.031 -4.988 1 97.12 47 TYR B N 1
ATOM 1527 C CA . TYR B 1 47 ? 0.182 -17.156 -3.857 1 97.12 47 TYR B CA 1
ATOM 1528 C C . TYR B 1 47 ? 0.717 -17.75 -2.561 1 97.12 47 TYR B C 1
ATOM 1530 O O . TYR B 1 47 ? 1.384 -17.062 -1.783 1 97.12 47 TYR B O 1
ATOM 1538 N N . ASP B 1 48 ? 0.464 -18.969 -2.383 1 95.19 48 ASP B N 1
ATOM 1539 C CA . ASP B 1 48 ? 0.916 -19.625 -1.164 1 95.19 48 ASP B CA 1
ATOM 1540 C C . ASP B 1 48 ? 2.438 -19.594 -1.045 1 95.19 48 ASP B C 1
ATOM 1542 O O . ASP B 1 48 ? 2.975 -19.391 0.049 1 95.19 48 ASP B O 1
ATOM 1546 N N . THR B 1 49 ? 3.049 -19.797 -2.133 1 93.38 49 THR B N 1
ATOM 1547 C CA . THR B 1 49 ? 4.508 -19.766 -2.146 1 93.38 49 THR B CA 1
ATOM 1548 C C . THR B 1 49 ? 5.016 -18.391 -1.693 1 93.38 49 THR B C 1
ATOM 1550 O O . THR B 1 49 ? 5.918 -18.31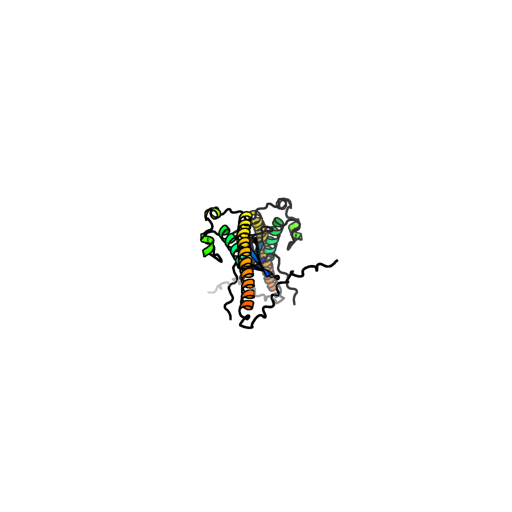2 -0.859 1 93.38 49 THR B O 1
ATOM 1553 N N . ALA B 1 50 ? 4.398 -17.422 -2.23 1 93.25 50 ALA B N 1
ATOM 1554 C CA . ALA B 1 50 ? 4.801 -16.062 -1.856 1 93.25 50 ALA B CA 1
ATOM 1555 C C . ALA B 1 50 ? 4.504 -15.789 -0.385 1 93.25 50 ALA B C 1
ATOM 1557 O O . ALA B 1 50 ? 5.332 -15.227 0.328 1 93.25 50 ALA B O 1
ATOM 1558 N N . VAL B 1 51 ? 3.355 -16.234 0.047 1 91.31 51 VAL B N 1
ATOM 1559 C CA . VAL B 1 51 ? 2.949 -16 1.43 1 91.31 51 VAL B CA 1
ATOM 1560 C C . VAL B 1 51 ? 3.936 -16.688 2.377 1 91.31 51 VAL B C 1
ATOM 1562 O O . VAL B 1 51 ? 4.312 -16.109 3.404 1 91.31 51 VAL B O 1
ATOM 1565 N N . PHE B 1 52 ? 4.277 -17.781 2.01 1 89.38 52 PHE B N 1
ATOM 1566 C CA . PHE B 1 52 ? 5.191 -18.547 2.842 1 89.38 52 PHE B CA 1
ATOM 1567 C C . PHE B 1 52 ? 6.512 -17.812 3.021 1 89.38 52 PHE B C 1
ATOM 1569 O O . PHE B 1 52 ? 7.047 -17.75 4.129 1 89.38 52 PHE B O 1
ATOM 1576 N N . PHE B 1 53 ? 6.98 -17.266 1.988 1 88.06 53 PHE B N 1
ATOM 1577 C CA . PHE B 1 53 ? 8.273 -16.578 2.051 1 88.06 53 PHE B CA 1
ATOM 1578 C C . PHE B 1 53 ? 8.133 -15.234 2.742 1 88.06 53 PHE B C 1
ATOM 1580 O O . PHE B 1 53 ? 9.086 -14.75 3.367 1 88.06 53 PHE B O 1
ATOM 1587 N N . LEU B 1 54 ? 6.98 -14.695 2.641 1 86.25 54 LEU B N 1
ATOM 1588 C CA . LEU B 1 54 ? 6.781 -13.375 3.221 1 86.25 54 LEU B CA 1
ATOM 1589 C C . LEU B 1 54 ? 6.465 -13.477 4.707 1 86.25 54 LEU B C 1
ATOM 1591 O O . LEU B 1 54 ? 6.867 -12.609 5.492 1 86.25 54 LEU B O 1
ATOM 1595 N N . ARG B 1 55 ? 5.68 -14.562 5.109 1 84.12 55 ARG B N 1
ATOM 1596 C CA . ARG B 1 55 ? 5.125 -14.602 6.461 1 84.12 55 ARG B CA 1
ATOM 1597 C C . ARG B 1 55 ? 5.684 -15.781 7.246 1 84.12 55 ARG B C 1
ATOM 1599 O O . ARG B 1 55 ? 5.531 -15.844 8.469 1 84.12 55 ARG B O 1
ATOM 1606 N N . GLY B 1 56 ? 6.203 -16.672 6.555 1 80.38 56 GLY B N 1
ATOM 1607 C CA . GLY B 1 56 ? 6.848 -17.781 7.23 1 80.38 56 GLY B CA 1
ATOM 1608 C C . GLY B 1 56 ? 5.879 -18.875 7.625 1 80.38 56 GLY B C 1
ATOM 1609 O O . GLY B 1 56 ? 4.832 -19.047 6.996 1 80.38 56 GLY B O 1
ATOM 1610 N N . ARG B 1 57 ? 6.262 -19.75 8.688 1 75.62 57 ARG B N 1
ATOM 1611 C CA . ARG B 1 57 ? 5.594 -20.984 9.078 1 75.62 57 ARG B CA 1
ATOM 1612 C C . ARG B 1 57 ? 4.207 -20.703 9.648 1 75.62 57 ARG B C 1
ATOM 1614 O O . ARG B 1 57 ? 3.312 -21.547 9.562 1 75.62 57 ARG B O 1
ATOM 1621 N N . GLY B 1 58 ? 3.982 -19.438 10.031 1 79.25 58 GLY B N 1
ATOM 1622 C CA . GLY B 1 58 ? 2.682 -19.141 10.602 1 79.25 58 GLY B CA 1
ATOM 1623 C C . GLY B 1 58 ? 1.695 -18.594 9.586 1 79.25 58 GLY B C 1
ATOM 1624 O O . GLY B 1 58 ? 0.568 -18.234 9.938 1 79.25 58 GLY B O 1
ATOM 1625 N N . ALA B 1 59 ? 2.092 -18.766 8.359 1 85 59 ALA B N 1
ATOM 1626 C CA . ALA B 1 59 ? 1.257 -18.188 7.312 1 85 59 ALA B CA 1
ATOM 1627 C C . ALA B 1 59 ? 0.014 -19.031 7.07 1 85 59 ALA B C 1
ATOM 1629 O O . ALA B 1 59 ? 0.075 -20.266 7.133 1 85 59 ALA B O 1
ATOM 1630 N N . ARG B 1 60 ? -1.066 -18.391 6.855 1 88.81 60 ARG B N 1
ATOM 1631 C CA . ARG B 1 60 ? -2.291 -19.062 6.43 1 88.81 60 ARG B CA 1
ATOM 1632 C C . ARG B 1 60 ? -2.293 -19.281 4.922 1 88.81 60 ARG B C 1
ATOM 1634 O O . ARG B 1 60 ? -2.311 -18.328 4.145 1 88.81 60 ARG B O 1
ATOM 1641 N N . LEU B 1 61 ? -2.258 -20.531 4.578 1 92.88 61 LEU B N 1
ATOM 1642 C CA . LEU B 1 61 ? -2.088 -20.891 3.174 1 92.88 61 LEU B CA 1
ATOM 1643 C C . LEU B 1 61 ? -3.354 -21.547 2.625 1 92.88 61 LEU B C 1
ATOM 1645 O O . LEU B 1 61 ? -4.16 -22.078 3.385 1 92.88 61 LEU B O 1
ATOM 1649 N N . ASN B 1 62 ? -3.5 -21.438 1.281 1 95.12 62 ASN B N 1
ATOM 1650 C CA . ASN B 1 62 ? -4.578 -22.141 0.605 1 95.12 62 ASN B CA 1
ATOM 1651 C C . ASN B 1 62 ? -4.375 -23.656 0.656 1 95.12 62 ASN B C 1
ATOM 1653 O O . ASN B 1 62 ? -5.34 -24.406 0.776 1 95.12 62 ASN B O 1
ATOM 1657 N N . PHE B 1 63 ? -3.148 -24.078 0.556 1 93.25 63 PHE B N 1
ATOM 1658 C CA . PHE B 1 63 ? -2.777 -25.484 0.568 1 93.25 63 PHE B CA 1
ATOM 1659 C C . PHE B 1 63 ? -1.701 -25.75 1.612 1 93.25 63 PHE B C 1
ATOM 1661 O O . PHE B 1 63 ? -0.56 -26.062 1.269 1 93.25 63 PHE B O 1
ATOM 1668 N N . PRO B 1 64 ? -2.018 -25.75 2.865 1 89.44 64 PRO B N 1
ATOM 1669 C CA . PRO B 1 64 ? -1.011 -25.891 3.92 1 89.44 64 PRO B CA 1
ATOM 1670 C C . PRO B 1 64 ? -0.284 -27.234 3.865 1 89.44 64 PRO B C 1
ATOM 1672 O O . PRO B 1 64 ? 0.884 -27.312 4.254 1 89.44 64 PRO B O 1
ATOM 1675 N N . GLU B 1 65 ? -0.93 -28.219 3.391 1 85.38 65 GLU B N 1
ATOM 1676 C CA . GLU B 1 65 ? -0.361 -29.562 3.377 1 85.38 65 GLU B CA 1
ATOM 1677 C C . GLU B 1 65 ? 0.781 -29.656 2.371 1 85.38 65 GLU B C 1
ATOM 1679 O O . GLU B 1 65 ? 1.638 -30.547 2.488 1 85.38 65 GLU B O 1
ATOM 1684 N N . GLU B 1 66 ? 0.802 -28.766 1.414 1 80.25 66 GLU B N 1
ATOM 1685 C CA . GLU B 1 66 ? 1.795 -28.844 0.347 1 80.25 66 GLU B CA 1
ATOM 1686 C C . GLU B 1 66 ? 3.08 -28.125 0.729 1 80.25 66 GLU B C 1
ATOM 1688 O O . GLU B 1 66 ? 4.129 -28.344 0.124 1 80.25 66 GLU B O 1
ATOM 1693 N N . MET B 1 67 ? 3.135 -27.188 1.498 1 70.94 67 MET B N 1
ATOM 1694 C CA . MET B 1 67 ? 4.312 -26.375 1.786 1 70.94 67 MET B CA 1
ATOM 1695 C C . MET B 1 67 ? 5.16 -27.016 2.883 1 70.94 67 MET B C 1
ATOM 1697 O O . MET B 1 67 ? 6.27 -26.547 3.162 1 70.94 67 MET B O 1
ATOM 1701 N N . ALA B 1 68 ? 4.719 -27.984 3.42 1 61.22 68 ALA B N 1
ATOM 1702 C CA . ALA B 1 68 ? 5.535 -28.703 4.391 1 61.22 68 ALA B CA 1
ATOM 1703 C C . ALA B 1 68 ? 6.871 -29.125 3.787 1 61.22 68 ALA B C 1
ATOM 1705 O O . ALA B 1 68 ? 7.859 -29.297 4.508 1 61.22 68 ALA B O 1
ATOM 1706 N N . ALA B 1 69 ? 6.977 -29.156 2.457 1 56.12 69 ALA B N 1
ATOM 1707 C CA . ALA B 1 69 ? 8.211 -29.641 1.842 1 56.12 69 ALA B CA 1
ATOM 1708 C C . ALA B 1 69 ? 9.164 -28.484 1.547 1 56.12 69 ALA B C 1
ATOM 1710 O O . ALA B 1 69 ? 10.32 -28.703 1.184 1 56.12 69 ALA B O 1
ATOM 1711 N N . ILE B 1 70 ? 8.648 -27.281 1.486 1 57.16 70 ILE B N 1
ATOM 1712 C CA . ILE B 1 70 ? 9.531 -26.188 1.111 1 57.16 70 ILE B CA 1
ATOM 1713 C C . ILE B 1 70 ? 10.547 -25.938 2.225 1 57.16 70 ILE B C 1
ATOM 1715 O O . ILE B 1 70 ? 10.188 -25.938 3.406 1 57.16 70 ILE B O 1
ATOM 1719 N N . ASP B 1 71 ? 11.781 -26.25 1.931 1 54.38 71 ASP B N 1
ATOM 1720 C CA . ASP B 1 71 ? 12.914 -26.156 2.844 1 54.38 71 ASP B CA 1
ATOM 1721 C C . ASP B 1 71 ? 12.922 -24.812 3.57 1 54.38 71 ASP B C 1
ATOM 1723 O O . ASP B 1 71 ? 12.844 -23.75 2.936 1 54.38 71 ASP B O 1
ATOM 1727 N N . GLU B 1 72 ? 12.531 -24.812 4.734 1 53.81 72 GLU B N 1
ATOM 1728 C CA . GLU B 1 72 ? 12.539 -23.797 5.777 1 53.81 72 GLU B CA 1
ATOM 1729 C C . GLU B 1 72 ? 13.758 -22.891 5.66 1 53.81 72 GLU B C 1
ATOM 1731 O O . GLU B 1 72 ? 13.719 -21.719 6.062 1 53.81 72 GLU B O 1
ATOM 1736 N N . GLU B 1 73 ? 14.766 -23.547 5.219 1 54.84 73 GLU B N 1
ATOM 1737 C CA . GLU B 1 73 ? 16.016 -22.781 5.309 1 54.84 73 GLU B CA 1
ATOM 1738 C C . GLU B 1 73 ? 15.938 -21.516 4.473 1 54.84 73 GLU B C 1
ATOM 1740 O O . GLU B 1 73 ? 16.547 -20.5 4.82 1 54.84 73 GLU B O 1
ATOM 1745 N N . ALA B 1 74 ? 15.375 -21.594 3.338 1 52.94 74 ALA B N 1
ATOM 1746 C CA . ALA B 1 74 ? 15.383 -20.406 2.484 1 52.94 74 ALA B CA 1
ATOM 1747 C C . ALA B 1 74 ? 14.516 -19.297 3.076 1 52.94 74 ALA B C 1
ATOM 1749 O O . ALA B 1 74 ? 14.742 -18.109 2.818 1 52.94 74 ALA B O 1
ATOM 1750 N N . VAL B 1 75 ? 13.484 -19.688 3.805 1 54.97 75 VAL B N 1
ATOM 1751 C CA . VAL B 1 75 ? 12.5 -18.75 4.34 1 54.97 75 VAL B CA 1
ATOM 1752 C C . VAL B 1 75 ? 13.078 -18.031 5.547 1 54.97 75 VAL B C 1
ATOM 1754 O O . VAL B 1 75 ? 12.766 -16.859 5.789 1 54.97 75 VAL B O 1
ATOM 1757 N N . LEU B 1 76 ? 13.891 -18.828 6.219 1 50.34 76 LEU B N 1
ATOM 1758 C CA . LEU B 1 76 ? 14.25 -18.375 7.559 1 50.34 76 LEU B CA 1
ATOM 1759 C C . LEU B 1 76 ? 14.867 -16.984 7.52 1 50.34 76 LEU B C 1
ATOM 1761 O O . LEU B 1 76 ? 14.883 -16.266 8.531 1 50.34 76 LEU B O 1
ATOM 1765 N N . ASP B 1 77 ? 15.523 -16.719 6.484 1 50.31 77 ASP B N 1
ATOM 1766 C CA . ASP B 1 77 ? 16.203 -15.461 6.758 1 50.31 77 ASP B CA 1
ATOM 1767 C C . ASP B 1 77 ? 15.344 -14.266 6.352 1 50.31 77 ASP B C 1
ATOM 1769 O O . ASP B 1 77 ? 15.812 -13.125 6.371 1 50.31 77 ASP B O 1
ATOM 1773 N N . GLY B 1 78 ? 14.062 -14.453 6.32 1 53.22 78 GLY B N 1
ATOM 1774 C CA . GLY B 1 78 ? 13.141 -13.336 6.191 1 53.22 78 GLY B CA 1
ATOM 1775 C C . GLY B 1 78 ? 13.5 -12.383 5.07 1 53.22 78 GLY B C 1
ATOM 1776 O O . GLY B 1 78 ? 12.797 -11.398 4.832 1 53.22 78 GLY B O 1
ATOM 1777 N N . ASP B 1 79 ? 14.75 -12.469 4.594 1 59.31 79 ASP B N 1
ATOM 1778 C CA . ASP B 1 79 ? 15.227 -11.391 3.729 1 59.31 79 ASP B CA 1
ATOM 1779 C C . ASP B 1 79 ? 15.141 -11.797 2.256 1 59.31 79 ASP B C 1
ATOM 1781 O O . ASP B 1 79 ? 16 -11.414 1.453 1 59.31 79 ASP B O 1
ATOM 1785 N N . ALA B 1 80 ? 14.062 -12.617 1.983 1 71.38 80 ALA B N 1
ATOM 1786 C CA . ALA B 1 80 ? 14.055 -12.867 0.545 1 71.38 80 ALA B CA 1
ATOM 1787 C C . ALA B 1 80 ? 13.578 -11.633 -0.224 1 71.38 80 ALA B C 1
ATOM 1789 O O . ALA B 1 80 ? 12.594 -11 0.158 1 71.38 80 ALA B O 1
ATOM 1790 N N . SER B 1 81 ? 14.375 -11.273 -1.185 1 82.56 81 SER B N 1
ATOM 1791 C CA . SER B 1 81 ? 14.008 -10.148 -2.039 1 82.56 81 SER B CA 1
ATOM 1792 C C . SER B 1 81 ? 12.695 -10.414 -2.766 1 82.56 81 SER B C 1
ATOM 1794 O O . SER B 1 81 ? 12.305 -11.57 -2.955 1 82.56 81 SER B O 1
ATOM 1796 N N . THR B 1 82 ? 12.008 -9.422 -2.969 1 85.25 82 THR B N 1
ATOM 1797 C CA . THR B 1 82 ? 10.766 -9.508 -3.729 1 85.25 82 THR B CA 1
ATOM 1798 C C . THR B 1 82 ? 10.992 -10.219 -5.059 1 85.25 82 THR B C 1
ATOM 1800 O O . THR B 1 82 ? 10.133 -10.961 -5.527 1 85.25 82 THR B O 1
ATOM 1803 N N . ALA B 1 83 ? 12.148 -10.031 -5.621 1 88.12 83 ALA B N 1
ATOM 1804 C CA . ALA B 1 83 ? 12.484 -10.68 -6.891 1 88.12 83 ALA B CA 1
ATOM 1805 C C . ALA B 1 83 ? 12.555 -12.195 -6.73 1 88.12 83 ALA B C 1
ATOM 1807 O O . ALA B 1 83 ? 12.062 -12.938 -7.582 1 88.12 83 ALA B O 1
ATOM 1808 N N . PHE B 1 84 ? 13.203 -12.602 -5.68 1 89.44 84 PHE B N 1
ATOM 1809 C CA . PHE B 1 84 ? 13.32 -14.031 -5.414 1 89.44 84 PHE B CA 1
ATOM 1810 C C . PHE B 1 84 ? 11.945 -14.648 -5.184 1 89.44 84 PHE B C 1
ATOM 1812 O O . PHE B 1 84 ? 11.648 -15.711 -5.734 1 89.44 84 PHE B O 1
ATOM 1819 N N . ILE B 1 85 ? 11.125 -14.023 -4.434 1 91.31 85 ILE B N 1
ATOM 1820 C CA . ILE B 1 85 ? 9.789 -14.516 -4.102 1 91.31 85 ILE B CA 1
ATOM 1821 C C . ILE B 1 85 ? 8.953 -14.633 -5.375 1 91.31 85 ILE B C 1
ATOM 1823 O O . ILE B 1 85 ? 8.281 -15.6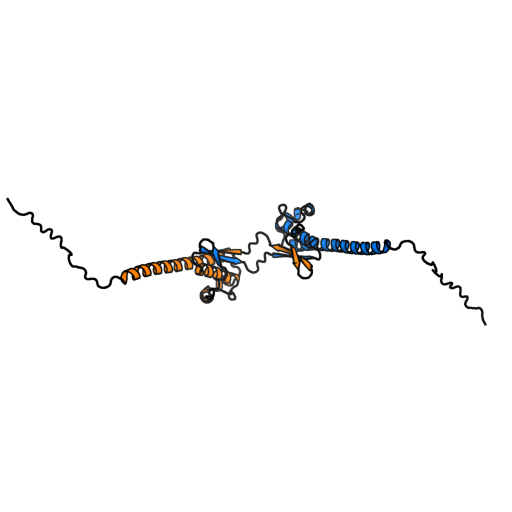41 -5.59 1 91.31 85 ILE B O 1
ATOM 1827 N N . ARG B 1 86 ? 9.055 -13.602 -6.199 1 93.5 86 ARG B N 1
ATOM 1828 C CA . ARG B 1 86 ? 8.32 -13.617 -7.457 1 93.5 86 ARG B CA 1
ATOM 1829 C C . ARG B 1 86 ? 8.75 -14.789 -8.336 1 93.5 86 ARG B C 1
ATOM 1831 O O . ARG B 1 86 ? 7.91 -15.516 -8.867 1 93.5 86 ARG B O 1
ATOM 1838 N N . ARG B 1 87 ? 9.992 -14.961 -8.414 1 93.88 87 ARG B N 1
ATOM 1839 C CA . ARG B 1 87 ? 10.531 -16.031 -9.25 1 93.88 87 ARG B CA 1
ATOM 1840 C C . ARG B 1 87 ? 10.062 -17.391 -8.758 1 93.88 87 ARG B C 1
ATOM 1842 O O . ARG B 1 87 ? 9.609 -18.219 -9.555 1 93.88 87 ARG B O 1
ATOM 1849 N N . LYS B 1 88 ? 10.188 -17.562 -7.5 1 94.19 88 LYS B N 1
ATOM 1850 C CA . LYS B 1 88 ? 9.797 -18.844 -6.934 1 94.19 88 LYS B CA 1
ATOM 1851 C C . LYS B 1 88 ? 8.305 -19.094 -7.102 1 94.19 88 LYS B C 1
ATOM 1853 O O . LYS B 1 88 ? 7.879 -20.203 -7.434 1 94.19 88 LYS B O 1
ATOM 1858 N N . ALA B 1 89 ? 7.535 -18.109 -6.871 1 96.19 89 ALA B N 1
ATOM 1859 C CA . ALA B 1 89 ? 6.082 -18.219 -7 1 96.19 89 ALA B CA 1
ATOM 1860 C C . ALA B 1 89 ? 5.684 -18.547 -8.43 1 96.19 89 ALA B C 1
ATOM 1862 O O . ALA B 1 89 ? 4.852 -19.438 -8.664 1 96.19 89 ALA B O 1
ATOM 1863 N N . ILE B 1 90 ? 6.281 -17.891 -9.328 1 97.31 90 ILE B N 1
ATOM 1864 C CA . ILE B 1 90 ? 5.969 -18.109 -10.734 1 97.31 90 ILE B CA 1
ATOM 1865 C C . ILE B 1 90 ? 6.371 -19.516 -11.141 1 97.31 90 ILE B C 1
ATOM 1867 O O . ILE B 1 90 ? 5.645 -20.188 -11.883 1 97.31 90 ILE B O 1
ATOM 1871 N N . GLU B 1 91 ? 7.52 -19.953 -10.68 1 96.5 91 GLU B N 1
ATOM 1872 C CA . GLU B 1 91 ? 7.992 -21.297 -10.984 1 96.5 91 GLU B CA 1
ATOM 1873 C C . GLU B 1 91 ? 6.984 -22.344 -10.523 1 96.5 91 GLU B C 1
ATOM 1875 O O . GLU B 1 91 ? 6.582 -23.219 -11.312 1 96.5 91 GLU B O 1
ATOM 1880 N N . VAL B 1 92 ? 6.559 -22.234 -9.352 1 96.06 92 VAL B N 1
ATOM 1881 C CA . VAL B 1 92 ? 5.629 -23.203 -8.781 1 96.06 92 VAL B CA 1
ATOM 1882 C C . VAL B 1 92 ? 4.281 -23.109 -9.492 1 96.06 92 VAL B C 1
ATOM 1884 O O . VAL B 1 92 ? 3.691 -24.125 -9.859 1 96.06 92 VAL B O 1
ATOM 1887 N N . GLY B 1 93 ? 3.799 -21.906 -9.664 1 97.69 93 GLY B N 1
ATOM 1888 C CA . GLY B 1 93 ? 2.531 -21.719 -10.352 1 97.69 93 GLY B CA 1
ATOM 1889 C C . GLY B 1 93 ? 2.539 -22.25 -11.773 1 97.69 93 GLY B C 1
ATOM 1890 O O . GLY B 1 93 ? 1.59 -22.906 -12.195 1 97.69 93 GLY B O 1
ATOM 1891 N N . SER B 1 94 ? 3.605 -21.969 -12.469 1 97.62 94 SER B N 1
ATOM 1892 C CA . SER B 1 94 ? 3.715 -22.406 -13.852 1 97.62 94 SER B CA 1
ATOM 1893 C C . SER B 1 94 ? 3.775 -23.938 -13.953 1 97.62 94 SER B C 1
ATOM 1895 O O . SER B 1 94 ? 3.139 -24.531 -14.828 1 97.62 94 SER B O 1
ATOM 1897 N N . ARG B 1 95 ? 4.562 -24.531 -13.133 1 96.81 95 ARG B N 1
ATOM 1898 C CA . ARG B 1 95 ? 4.66 -26 -13.117 1 96.81 95 ARG B CA 1
ATOM 1899 C C . ARG B 1 95 ? 3.301 -26.625 -12.844 1 96.81 95 ARG B C 1
ATOM 1901 O O . ARG B 1 95 ? 2.918 -27.594 -13.508 1 96.81 95 ARG B O 1
ATOM 1908 N N . THR B 1 96 ? 2.658 -26.078 -11.883 1 96.75 96 THR B N 1
ATOM 1909 C CA . THR B 1 96 ? 1.331 -26.578 -11.547 1 96.75 96 THR B CA 1
ATOM 1910 C C . THR B 1 96 ? 0.372 -26.391 -12.719 1 96.75 96 THR B C 1
ATOM 1912 O O . THR B 1 96 ? -0.427 -27.281 -13.016 1 96.75 96 THR B O 1
ATOM 1915 N N . ASP B 1 97 ? 0.487 -25.281 -13.281 1 97.5 97 ASP B N 1
ATOM 1916 C CA . ASP B 1 97 ? -0.406 -24.953 -14.391 1 97.5 97 ASP B CA 1
ATOM 1917 C C . ASP B 1 97 ? -0.248 -25.938 -15.539 1 97.5 97 ASP B C 1
ATOM 1919 O O . ASP B 1 97 ? -1.238 -26.469 -16.062 1 97.5 97 ASP B O 1
ATOM 1923 N N . VAL B 1 98 ? 0.945 -26.297 -15.898 1 97.06 98 VAL B N 1
ATOM 1924 C CA . VAL B 1 98 ? 1.263 -27.219 -16.984 1 97.06 98 VAL B CA 1
ATOM 1925 C C . VAL B 1 98 ? 0.732 -28.609 -16.656 1 97.06 98 VAL B C 1
ATOM 1927 O O . VAL B 1 98 ? 0.1 -29.266 -17.484 1 97.06 98 VAL B O 1
ATOM 1930 N N . LEU B 1 99 ? 0.986 -28.984 -15.477 1 96.12 99 LEU B N 1
ATOM 1931 C CA . LEU B 1 99 ? 0.577 -30.328 -15.055 1 96.12 99 LEU B CA 1
ATOM 1932 C C . LEU B 1 99 ? -0.94 -30.469 -15.094 1 96.12 99 LEU B C 1
ATOM 1934 O O . LEU B 1 99 ? -1.46 -31.469 -15.57 1 96.12 99 LEU B O 1
ATOM 1938 N N . LEU B 1 100 ? -1.572 -29.438 -14.648 1 95.5 100 LEU B N 1
ATOM 1939 C CA . LEU B 1 100 ? -3.027 -29.531 -14.562 1 95.5 100 LEU B CA 1
ATOM 1940 C C . LEU B 1 100 ? -3.658 -29.406 -15.945 1 95.5 100 LEU B C 1
ATOM 1942 O O . LEU B 1 100 ? -4.672 -30.062 -16.234 1 95.5 100 LEU B O 1
ATOM 1946 N N . LEU B 1 101 ? -3.102 -28.672 -16.766 1 94.12 101 LEU B N 1
ATOM 1947 C CA . LEU B 1 101 ? -3.617 -28.547 -18.125 1 94.12 101 LEU B CA 1
ATOM 1948 C C . LEU B 1 101 ? -3.455 -29.859 -18.891 1 94.12 101 LEU B C 1
ATOM 1950 O O . LEU B 1 101 ? -4.34 -30.25 -19.656 1 94.12 101 LEU B O 1
ATOM 1954 N N . GLN B 1 102 ? -2.389 -30.516 -18.656 1 93.81 102 GLN B N 1
ATOM 1955 C CA . GLN B 1 102 ? -2.164 -31.812 -19.281 1 93.81 102 GLN B CA 1
ATOM 1956 C C . GLN B 1 102 ? -3.197 -32.844 -18.812 1 93.81 102 GLN B C 1
ATOM 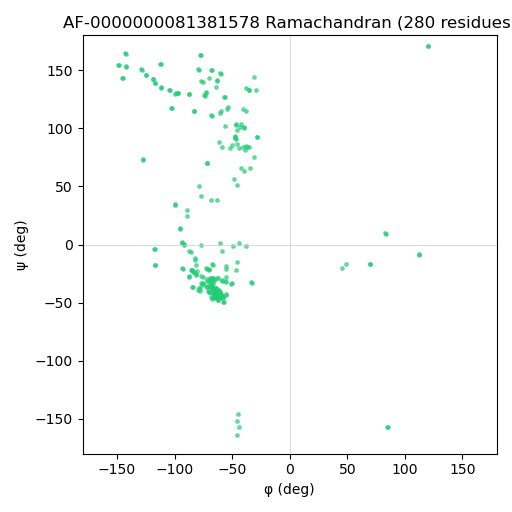1958 O O . GLN B 1 102 ? -3.689 -33.656 -19.609 1 93.81 102 GLN B O 1
ATOM 1963 N N . GLU B 1 103 ? -3.514 -32.719 -17.562 1 90.94 103 GLU B N 1
ATOM 1964 C CA . GLU B 1 103 ? -4.5 -33.625 -17 1 90.94 103 GLU B CA 1
ATOM 1965 C C . GLU B 1 103 ? -5.883 -33.406 -17.594 1 90.94 103 GLU B C 1
ATOM 1967 O O . GLU B 1 103 ? -6.602 -34.344 -17.906 1 90.94 103 GLU B O 1
ATOM 1972 N N . ILE B 1 104 ? -6.195 -32.25 -17.797 1 86.56 104 ILE B N 1
ATOM 1973 C CA . ILE B 1 104 ? -7.5 -31.859 -18.344 1 86.56 104 ILE B CA 1
ATOM 1974 C C . ILE B 1 104 ? -7.598 -32.312 -19.797 1 86.56 104 ILE B C 1
ATOM 1976 O O . ILE B 1 104 ? -8.625 -32.844 -20.234 1 86.56 104 ILE B O 1
ATOM 1980 N N . GLU B 1 105 ? -6.566 -32.156 -20.531 1 87.12 105 GLU B N 1
ATOM 1981 C CA . GLU B 1 105 ? -6.527 -32.562 -21.922 1 87.12 105 GLU B CA 1
ATOM 1982 C C . GLU B 1 105 ? -6.637 -34.094 -22.062 1 87.12 105 GLU B C 1
ATOM 1984 O O . GLU B 1 105 ? -7.328 -34.594 -22.938 1 87.12 105 GLU B O 1
ATOM 1989 N N . HIS B 1 106 ? -6.023 -34.844 -21.219 1 87.75 106 HIS B N 1
ATOM 1990 C CA . HIS B 1 106 ? -6.062 -36.312 -21.25 1 87.75 106 HIS B CA 1
ATOM 1991 C C . HIS B 1 106 ? -7.457 -36.812 -20.906 1 87.75 106 HIS B C 1
ATOM 1993 O O . HIS B 1 106 ? -7.953 -37.75 -21.547 1 87.75 106 HIS B O 1
ATOM 1999 N N . LYS B 1 107 ? -8.031 -36.094 -20.016 1 85.94 107 LYS B N 1
ATOM 2000 C CA . LYS B 1 107 ? -9.375 -36.531 -19.625 1 85.94 107 LYS B CA 1
ATOM 2001 C C . LYS B 1 107 ? -10.391 -36.25 -20.734 1 85.94 107 LYS B C 1
ATOM 2003 O O . LYS B 1 107 ? -11.312 -37.031 -20.938 1 85.94 107 LYS B O 1
ATOM 2008 N N . GLN B 1 108 ? -10.203 -35.219 -21.344 1 81.25 108 GLN B N 1
ATOM 2009 C CA . GLN B 1 108 ? -11.109 -34.906 -22.438 1 81.25 108 GLN B CA 1
ATOM 2010 C C . GLN B 1 108 ? -10.922 -35.844 -23.609 1 81.25 108 GLN B C 1
ATOM 2012 O O . GLN B 1 108 ? -11.906 -36.281 -24.234 1 81.25 108 GLN B O 1
ATOM 2017 N N . LYS B 1 109 ? -9.805 -36.375 -23.828 1 81.38 109 LYS B N 1
ATOM 2018 C CA . LYS B 1 109 ? -9.523 -37.312 -24.922 1 81.38 109 LYS B CA 1
ATOM 2019 C C . LYS B 1 109 ? -10.008 -38.719 -24.578 1 81.38 109 LYS B C 1
ATOM 2021 O O . LYS B 1 109 ? -10.523 -39.438 -25.438 1 81.38 109 LYS B O 1
ATOM 2026 N N . SER B 1 110 ? -9.812 -39 -23.422 1 76.44 110 SER B N 1
ATOM 2027 C CA . SER B 1 110 ? -10.266 -40.344 -23.016 1 76.44 110 SER B CA 1
ATOM 2028 C C . SER B 1 110 ? -11.781 -40.438 -22.984 1 76.44 110 SER B C 1
ATOM 2030 O O . SER B 1 110 ? -12.359 -41.469 -23.281 1 76.44 110 SER B O 1
ATOM 2032 N N . ALA B 1 111 ? -12.344 -39.375 -22.625 1 71.38 111 ALA B N 1
ATOM 2033 C CA . ALA B 1 111 ? -13.805 -39.344 -22.594 1 71.38 111 ALA B CA 1
ATOM 2034 C C . ALA B 1 111 ? -14.383 -39.406 -24.016 1 71.38 111 ALA B C 1
ATOM 2036 O O . ALA B 1 111 ? -15.469 -39.938 -24.219 1 71.38 111 ALA B O 1
ATOM 2037 N N . SER B 1 112 ? -13.625 -38.812 -24.891 1 66.88 112 SER B N 1
ATOM 2038 C CA . SER B 1 112 ? -14.094 -38.875 -26.281 1 66.88 112 SER B CA 1
ATOM 2039 C C . SER B 1 112 ? -13.945 -40.281 -26.859 1 66.88 112 SER B C 1
ATOM 2041 O O . SER B 1 112 ? -14.773 -40.719 -27.656 1 66.88 112 SER B O 1
ATOM 2043 N N . CYS B 1 113 ? -12.953 -41.031 -26.422 1 58.91 113 CYS B N 1
ATOM 2044 C CA . CYS B 1 113 ? -12.789 -42.375 -26.953 1 58.91 113 CYS B CA 1
ATOM 2045 C C . CYS B 1 113 ? -13.781 -43.344 -26.312 1 58.91 113 CYS B C 1
ATOM 2047 O O . CYS B 1 113 ? -14.203 -44.312 -26.938 1 58.91 113 CYS B O 1
ATOM 2049 N N . ASP B 1 114 ? -14.016 -43.156 -25.094 1 57.69 114 ASP B N 1
ATOM 2050 C CA . ASP B 1 114 ? -14.922 -44.094 -24.453 1 57.69 114 ASP B CA 1
ATOM 2051 C C . ASP B 1 114 ? -16.328 -43.969 -25.031 1 57.69 114 ASP B C 1
ATOM 2053 O O . ASP B 1 114 ? -17.078 -44.938 -25.062 1 57.69 114 ASP B O 1
ATOM 2057 N N . HIS B 1 115 ? -16.656 -42.75 -25.484 1 56.53 115 HIS B N 1
ATOM 2058 C CA . HIS B 1 115 ? -17.984 -42.688 -26.078 1 56.53 115 HIS B CA 1
ATOM 2059 C C . HIS B 1 115 ? -18.031 -43.406 -27.438 1 56.53 115 HIS B C 1
ATOM 2061 O O . HIS B 1 115 ? -19.109 -43.719 -27.938 1 56.53 115 HIS B O 1
ATOM 2067 N N . LEU B 1 116 ? -16.844 -43.562 -28.047 1 49.94 116 LEU B N 1
ATOM 2068 C CA . LEU B 1 116 ? -16.844 -44.281 -29.312 1 49.94 116 LEU B CA 1
ATOM 2069 C C . LEU B 1 116 ? -16.859 -45.781 -29.078 1 49.94 116 LEU B C 1
ATOM 2071 O O . LEU B 1 116 ? -17.344 -46.531 -29.938 1 49.94 116 LEU B O 1
ATOM 2075 N N . HIS B 1 117 ? -16.359 -46.188 -27.906 1 49.91 117 HIS B N 1
ATOM 2076 C CA . HIS B 1 117 ? -16.297 -47.625 -27.75 1 49.91 117 HIS B CA 1
ATOM 2077 C C . HIS B 1 117 ? -17.625 -48.188 -27.266 1 49.91 117 HIS B C 1
ATOM 2079 O O . HIS B 1 117 ? -17.859 -49.406 -27.375 1 49.91 117 HIS B O 1
ATOM 2085 N N . HIS B 1 118 ? -18.438 -47.406 -26.625 1 47.53 118 HIS B N 1
ATOM 2086 C CA . HIS B 1 118 ? -19.609 -48.094 -26.078 1 47.53 118 HIS B CA 1
ATOM 2087 C C . HIS B 1 118 ? -20.672 -48.312 -27.141 1 47.53 118 HIS B C 1
ATOM 2089 O O . HIS B 1 118 ? -21.672 -48.969 -26.891 1 47.53 118 HIS B O 1
ATOM 2095 N N . HIS B 1 119 ? -20.688 -47.531 -28.203 1 43.75 119 HIS B N 1
ATOM 2096 C CA . HIS B 1 119 ? -21.828 -47.812 -29.078 1 43.75 119 HIS B CA 1
ATOM 2097 C C . HIS B 1 119 ? -21.547 -49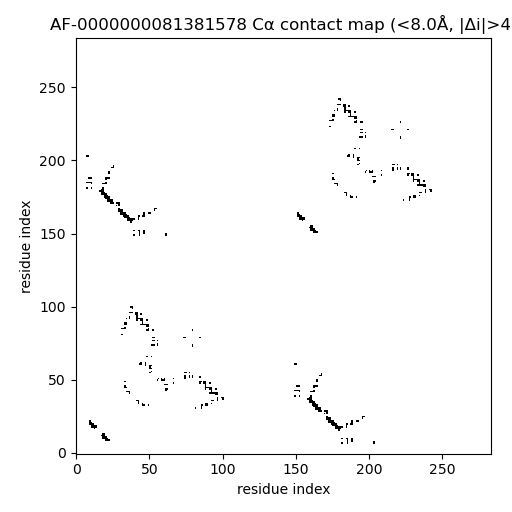 -29.984 1 43.75 119 HIS B C 1
ATOM 2099 O O . HIS B 1 119 ? -22.344 -49.312 -30.859 1 43.75 119 HIS B O 1
ATOM 2105 N N . HIS B 1 120 ? -20.25 -49.469 -30.047 1 39.5 120 HIS B N 1
ATOM 2106 C CA . HIS B 1 120 ? -20.062 -50.531 -31.062 1 39.5 120 HIS B CA 1
ATOM 2107 C C . HIS B 1 120 ? -20.609 -51.875 -30.562 1 39.5 120 HIS B C 1
ATOM 2109 O O . HIS B 1 120 ? -19.875 -52.656 -29.969 1 39.5 120 HIS B O 1
ATOM 2115 N N . ARG B 1 121 ? -21.812 -51.906 -29.891 1 35.44 121 ARG B N 1
ATOM 2116 C CA . ARG B 1 121 ? -22.375 -53.25 -29.75 1 35.44 121 ARG B CA 1
ATOM 2117 C C . ARG B 1 121 ? -22.312 -54.031 -31.062 1 35.44 121 ARG B C 1
ATOM 2119 O O . ARG B 1 121 ? -22.141 -53.438 -32.125 1 35.44 121 ARG B O 1
ATOM 2126 N N . HIS B 1 122 ? -23.094 -55.219 -31.266 1 36.78 122 HIS B N 1
ATOM 2127 C CA . HIS B 1 122 ? -23.156 -56.5 -31.922 1 36.78 122 HIS B CA 1
ATOM 2128 C C . HIS B 1 122 ? -23.5 -56.344 -33.406 1 36.78 122 HIS B C 1
ATOM 2130 O O . HIS B 1 122 ? -23.844 -57.344 -34.062 1 36.78 122 HIS B O 1
ATOM 2136 N N . ARG B 1 123 ? -23.719 -55.281 -34.031 1 32.62 123 ARG B N 1
ATOM 2137 C CA . ARG B 1 123 ? -24.219 -55.719 -35.344 1 32.62 123 ARG B CA 1
ATOM 2138 C C . ARG B 1 123 ? -23.141 -56.5 -36.094 1 32.62 123 ARG B C 1
ATOM 2140 O O . ARG B 1 123 ? -21.969 -56.156 -36.031 1 32.62 123 ARG B O 1
ATOM 2147 N N . LYS B 1 124 ? -23.516 -57.688 -36.75 1 34.66 124 LYS B N 1
ATOM 2148 C CA . LYS B 1 124 ? -22.953 -58.719 -37.656 1 34.66 124 LYS B CA 1
ATOM 2149 C C . LYS B 1 124 ? -22.219 -58.062 -38.812 1 34.66 124 LYS B C 1
ATOM 2151 O O . LYS B 1 124 ? -22.766 -57.188 -39.5 1 34.66 124 LYS B O 1
ATOM 2156 N N . PRO B 1 125 ? -20.922 -57.844 -38.719 1 32.56 125 PRO B N 1
ATOM 2157 C CA . PRO B 1 125 ? -20.234 -57.469 -39.969 1 32.56 125 PRO B CA 1
ATOM 2158 C C . PRO B 1 125 ? -20.531 -58.406 -41.125 1 32.56 125 PRO B C 1
ATOM 2160 O O . PRO B 1 125 ? -20.484 -59.625 -40.969 1 32.56 125 PRO B O 1
ATOM 2163 N N . ALA B 1 126 ? -21.625 -58.219 -41.906 1 26.67 126 ALA B N 1
ATOM 2164 C CA . ALA B 1 126 ? -21.703 -58.844 -43.219 1 26.67 126 ALA B CA 1
ATOM 2165 C C . ALA B 1 126 ? -20.328 -58.875 -43.875 1 26.67 126 ALA B C 1
ATOM 2167 O O . ALA B 1 126 ? -19.531 -57.969 -43.688 1 26.67 126 ALA B O 1
ATOM 2168 N N . LYS B 1 127 ? -19.922 -60.062 -44.438 1 29.16 127 LYS B N 1
ATOM 2169 C CA . LYS B 1 127 ? -18.828 -60.844 -45 1 29.16 127 LYS B CA 1
ATOM 2170 C C . LYS B 1 127 ? -18.141 -60.125 -46.156 1 29.16 127 LYS B C 1
ATOM 2172 O O . LYS B 1 127 ? -17.047 -60.531 -46.594 1 29.16 127 LYS B O 1
ATOM 2177 N N . VAL B 1 128 ? -18.922 -59.219 -46.906 1 30.72 128 VAL B N 1
ATOM 2178 C CA . VAL B 1 128 ? -18.5 -59.406 -48.281 1 30.72 128 VAL B CA 1
ATOM 2179 C C . VAL B 1 128 ? -17.078 -58.906 -48.469 1 30.72 128 VAL B C 1
ATOM 2181 O O . VAL B 1 128 ? -16.828 -57.688 -48.5 1 30.72 128 VAL B O 1
ATOM 2184 N N . CYS B 1 129 ? -16.203 -59.125 -47.469 1 28.95 129 CYS B N 1
ATOM 2185 C CA . CYS B 1 129 ? -14.797 -58.844 -47.781 1 28.95 129 CYS B CA 1
ATOM 2186 C C . CYS B 1 129 ? -14.43 -59.438 -49.156 1 28.95 129 CYS B C 1
ATOM 2188 O O . CYS B 1 129 ? -14.203 -60.656 -49.281 1 28.95 129 CYS B O 1
ATOM 2190 N N . ARG B 1 130 ? -15.336 -59.031 -50.094 1 29.19 130 ARG B N 1
ATOM 2191 C CA . ARG B 1 130 ? -15.148 -59.562 -51.438 1 29.19 130 ARG B CA 1
ATOM 2192 C C . ARG B 1 130 ? -13.688 -59.438 -51.875 1 29.19 130 ARG B C 1
ATOM 2194 O O . ARG B 1 130 ? -13.086 -58.375 -51.812 1 29.19 130 ARG B O 1
ATOM 2201 N N . ASP B 1 131 ? -12.852 -60.5 -51.625 1 31.98 131 ASP B N 1
ATOM 2202 C CA . ASP B 1 131 ? -11.594 -60.906 -52.281 1 31.98 131 ASP B CA 1
ATOM 2203 C C . ASP B 1 131 ? -11.586 -60.531 -53.75 1 31.98 131 ASP B C 1
ATOM 2205 O O . ASP B 1 131 ? -12.484 -60.906 -54.5 1 31.98 131 ASP B O 1
ATOM 2209 N N . LEU B 1 132 ? -11.375 -59.125 -54 1 29.95 132 LEU B N 1
ATOM 2210 C CA . LEU B 1 132 ? -11.172 -58.781 -55.406 1 29.95 132 LEU B CA 1
ATOM 2211 C C . LEU B 1 132 ? -10.422 -59.875 -56.156 1 29.95 132 LEU B C 1
ATOM 2213 O O . LEU B 1 132 ? -9.242 -60.125 -55.875 1 29.95 132 LEU B O 1
ATOM 2217 N N . ASP B 1 133 ? -11.086 -61.031 -56.281 1 29.75 133 ASP B N 1
ATOM 2218 C CA . ASP B 1 133 ? -10.727 -62.156 -57.156 1 29.75 133 ASP B CA 1
ATOM 2219 C C . ASP B 1 133 ? -10.219 -61.656 -58.5 1 29.75 133 ASP B C 1
ATOM 2221 O O . ASP B 1 133 ? -10.992 -61.156 -59.312 1 29.75 133 ASP B O 1
ATOM 2225 N N . LEU B 1 134 ? -9.062 -60.906 -58.5 1 32.69 134 LEU B N 1
ATOM 2226 C CA . LEU B 1 134 ? -8.336 -60.5 -59.719 1 32.69 134 LEU B CA 1
ATOM 2227 C C . LEU B 1 134 ? -8.352 -61.625 -60.75 1 32.69 134 LEU B C 1
ATOM 2229 O O . LEU B 1 134 ? -7.645 -61.562 -61.75 1 32.69 134 LEU B O 1
ATOM 2233 N N . ASN B 1 135 ? -9.016 -62.719 -60.25 1 29.3 135 ASN B N 1
ATOM 2234 C CA . ASN B 1 135 ? -8.836 -63.875 -61.156 1 29.3 135 ASN B CA 1
ATOM 2235 C C . ASN B 1 135 ? -9.391 -63.562 -62.531 1 29.3 135 ASN B C 1
ATOM 2237 O O . ASN B 1 135 ? -9.68 -64.5 -63.312 1 29.3 135 ASN B O 1
ATOM 2241 N N . GLN B 1 136 ? -9.922 -62.312 -62.719 1 29.8 136 GLN B N 1
ATOM 2242 C CA . GLN B 1 136 ? -10.641 -62.375 -64 1 29.8 136 GLN B CA 1
ATOM 2243 C C . GLN B 1 136 ? -9.711 -62.75 -65.125 1 29.8 136 GLN B C 1
ATOM 2245 O O . GLN B 1 136 ? -8.719 -62.062 -65.375 1 29.8 136 GLN B O 1
ATOM 2250 N N . GLN B 1 137 ? -9.484 -63.938 -65.312 1 30.39 137 GLN B N 1
ATOM 2251 C CA . GLN B 1 137 ? -8.789 -64.562 -66.438 1 30.39 137 GLN B CA 1
ATOM 2252 C C . GLN B 1 137 ? -9.258 -63.969 -67.75 1 30.39 137 GLN B C 1
ATOM 2254 O O . GLN B 1 137 ? -10.445 -64 -68.062 1 30.39 137 GLN B O 1
ATOM 2259 N N . PRO B 1 138 ? -8.68 -62.75 -68.188 1 33.19 138 PRO B N 1
ATOM 2260 C CA . PRO B 1 138 ? -9.203 -62.438 -69.5 1 33.19 138 PRO B CA 1
ATOM 2261 C C . PRO B 1 138 ? -9.336 -63.656 -70.375 1 33.19 138 PRO B C 1
ATOM 2263 O O . PRO B 1 138 ? -8.57 -64.625 -70.25 1 33.19 138 PRO B O 1
ATOM 2266 N N . SER B 1 139 ? -10.578 -64.25 -70.562 1 26.45 139 SER B N 1
ATOM 2267 C CA . SER B 1 139 ? -10.914 -65.312 -71.5 1 26.45 139 SER B CA 1
ATOM 2268 C C . SER B 1 139 ? -10.055 -65.312 -72.75 1 26.45 139 SER B C 1
ATOM 2270 O O . SER B 1 139 ? -9.602 -64.25 -73.188 1 26.45 139 SER B O 1
ATOM 2272 N N . SER B 1 140 ? -9.625 -66.562 -73 1 27.78 140 SER B N 1
ATOM 2273 C CA . SER B 1 140 ? -8.922 -67.188 -74.125 1 27.78 140 SER B CA 1
ATOM 2274 C C . SER B 1 140 ? -9.492 -66.812 -75.5 1 27.78 140 SER B C 1
ATOM 2276 O O . SER B 1 140 ? -9.109 -67.375 -76.5 1 27.78 140 SER B O 1
ATOM 2278 N N . ASP B 1 141 ? -10.828 -66.188 -75.375 1 24.08 141 ASP B N 1
ATOM 2279 C CA . ASP B 1 141 ? -11.422 -66.625 -76.625 1 24.08 141 ASP B CA 1
ATOM 2280 C C . ASP B 1 141 ? -10.43 -66.438 -77.812 1 24.08 141 ASP B C 1
ATOM 2282 O O . ASP B 1 141 ? -9.438 -65.688 -77.688 1 24.08 141 ASP B O 1
ATOM 2286 N N . GLU B 1 142 ? -11.164 -66.125 -78.875 1 26.55 142 GLU B N 1
ATOM 2287 C CA . GLU B 1 142 ? -10.93 -66.25 -80.312 1 26.55 142 GLU B CA 1
ATOM 2288 C C . GLU B 1 142 ? -9.867 -65.25 -80.75 1 26.55 142 GLU B C 1
ATOM 2290 O O . GLU B 1 142 ? -9.82 -64.125 -80.312 1 26.55 142 GLU B O 1
#

Nearest PDB structures (foldseek):
  7et4-assembly2_D  TM=5.060E-01  e=2.750E-03  Arabidopsis thaliana
  7et4-assembly2_D  TM=5.053E-01  e=2.459E-03  Arabidopsis thaliana

Organism: Iris pallida (NCBI:txid29817)

Sequence (284 aa):
MEGGERPWKGIRMRKWGKWVAEIREPNKRSRIWLGSYSTPVAAARAYDTAVFFLRGRGARLNFPEEMAAIDEEAVLDGDASTAFIRRKAIEVGSRTDVLLLQEIEHKQKSASCDHLHHHHRHRKPAKVCRDLDLNQQPSSDEMEGGERPWKGIRMRKWGKWVAEIREPNKRSRIWLGSYSTPVAAARAYDTAVFFLRGRGARLNFPEEMAAIDEEAVLDGDASTAFIRRKAIEVGSRTDVLLLQEIEHKQKSASCDHLHHHHRHRKPAKVCRDLDLNQQPSSDE

Solvent-accessible surface area (backbone atoms only — not comparable to full-atom values): 16552 Å² total; per-residue (Å²): 128,80,78,70,76,73,77,59,64,46,46,48,72,47,95,87,60,38,15,31,13,42,46,66,48,78,88,53,70,35,65,44,72,30,53,75,29,80,35,64,64,17,16,29,47,11,28,35,48,34,42,35,46,73,58,36,92,79,43,89,50,84,57,62,83,67,52,74,72,58,67,58,72,73,39,66,64,64,68,67,48,69,66,54,40,31,50,52,7,32,51,53,15,49,54,43,29,52,54,51,52,51,51,53,55,52,51,54,51,50,54,56,48,51,63,57,58,67,68,66,68,81,79,77,73,82,66,79,72,70,72,80,70,74,66,70,63,78,75,80,73,132,128,80,78,72,75,74,76,59,65,47,47,49,72,47,95,88,58,37,16,32,14,42,46,66,47,77,88,52,69,35,64,44,74,31,52,75,28,81,34,64,65,16,15,28,48,11,29,33,49,36,42,33,45,74,59,36,93,80,44,89,49,83,57,61,84,66,53,73,70,59,66,56,72,72,37,68,66,64,68,65,48,70,66,56,39,29,50,52,8,32,50,54,16,51,54,43,30,53,54,50,52,52,51,52,54,51,49,54,50,50,53,57,50,53,62,59,59,67,69,66,65,78,78,75,79,80,69,79,72,68,69,82,67,75,65,69,63,79,74,80,71,132

Radius of gyration: 41.27 Å; Cα contacts (8 Å, |Δi|>4): 323; chains: 2; bounding box: 51×129×156 Å

pLDDT: mean 73.44, std 24.93, range [24.08, 98.38]

InterPro domains:
  IPR001471 AP2/ERF domain [PF00847] (9-56)
  IPR001471 AP2/ERF domain [PR00367] (8-19)
  IPR001471 AP2/ERF domain [PR00367] (46-66)
  IPR001471 AP2/ERF domain [PS51032] (7-64)
  IPR001471 AP2/ERF domain [SM00380] (7-70)
  IPR001471 AP2/ERF domain [cd00018] (9-65)
  IPR016177 DNA-binding domain superfamily [SSF54171] (8-65)
  IPR036955 AP2/ERF domain superfamily [G3DSA:3.30.730.10] (7-66)